Protein AF-A0AAD4M614-F1 (afdb_monomer)

Sequence (320 aa):
MSSAALVASIVALYDYALYPIPALAWMGAPISFLDIAGAFRLALILRQLREVFHRDHLIKVNNRQTLKDRALEPLEQRSRVRDFATNLIMVFGGEAVVAPWLGIQPSFIVSGGYPLLFLSASALIDTIPAVPELSLFTELPLSGVDALTRAVLLCNFIPSMITTHTSPTVSTSPYTLLLTAFIAANAGPLFVNTFSLLRPTPMTFMTPPELLPYGWTATDLWVAPLVTGLYATLTHAQPFWAHLHALLFSFFSPLGLAPLSFPSAKPDAGVVEGVVVPLNANDARAVCVLVLSTLFSLRAVRSFSSVVANFEPSPFLRRY

Organism: NCBI:txid376703

Solvent-accessible surface area (backbone atoms only — not comparable to full-atom values): 17513 Å² total; per-residue (Å²): 131,58,72,66,59,56,41,51,53,44,37,55,51,45,60,59,31,60,42,52,39,66,80,43,35,75,72,75,32,74,48,20,57,46,53,52,53,48,27,43,48,51,30,46,51,55,49,48,52,32,53,51,42,41,52,54,48,51,53,52,50,62,69,36,70,79,52,90,83,68,92,71,82,65,80,48,82,86,53,69,65,53,55,48,49,43,52,49,34,48,69,42,32,6,42,67,53,47,24,62,76,70,74,41,82,44,64,66,78,80,39,59,54,61,58,48,48,40,48,49,29,34,55,55,52,68,68,50,94,74,77,80,76,95,41,64,83,59,45,41,64,47,22,45,56,45,16,50,53,49,36,47,47,38,55,46,52,48,49,48,62,33,52,69,37,88,53,61,78,51,24,56,30,66,64,54,50,35,52,46,28,34,40,40,71,36,35,6,61,43,50,37,41,22,40,31,57,62,46,54,46,72,75,41,86,44,86,26,57,54,80,40,95,74,20,72,70,41,63,74,56,55,46,34,26,50,46,29,49,49,33,29,31,38,43,37,62,28,72,65,27,39,54,49,39,45,50,53,45,65,67,34,38,86,75,69,47,40,76,75,53,72,76,69,89,67,88,58,92,80,70,62,91,86,73,77,74,62,44,56,70,58,61,31,40,29,54,44,25,53,54,38,25,50,55,39,34,52,48,39,51,52,63,48,50,60,52,70,76,36,92,53,91,61,74,70,72,74,68,111

pLDDT: mean 88.93, std 14.98, range [35.31, 98.5]

Mean predicted aligned error: 6.24 Å

Foldseek 3Di:
DDPVVLLVVLLVVLVQQQQFDVVVVVVVQSDGNLLLLVLLVLLLVLVQLLVVQVVVLVVVVVVCVVPPDDDDFDQADDDLVLSLVLQCLLQCVLVVPLQVVLVHDRPCVVDVNSSVSNSVSNVVSVPDPDHDHDDLVVQLVVLLSVLSSLLCCQLPVLLCSQLVRPDPCRNQDLCNSLVSQLSNQPSSQQVCQQQVSSHSGHGDGDHAQLPPVVSVVPCSRRLRSVLSLQSCLQAVSHVVSQVVVLVVLVVCVVVVCNVVLPDPPDPPPPPDPRRRDHDDSSSSSSVSSVVSSVSSSVVSCVVVVVVVVPPPPDCPVVND

Nearest PDB structures (foldseek):
  6iz3-assembly1_B  TM=6.421E-01  e=3.256E-02  Xenopus laevis
  5wuf-assembly1_A  TM=6.880E-01  e=1.458E-01  Colwellia psychrerythraea 34H
  6w6l-assembly1_4  TM=2.275E-01  e=1.800E+00  Homo sapiens
  6i1z-assembly1_B  TM=2.023E-01  e=8.422E+00  Zea mays

Secondary structure (DSSP, 8-state):
--HHHHHHHHHHHHHHHTSBPHHHHTTT---BHHHHHHHHHHHHHHHHHHHHHHHHHHHHHHHHHTSTT--PPPPPPPPHHHHHHHHHHHHHHHHHHHHHHTTPPPHHHH-SHHHHHHHHHHHHHHHSS-PPP--HHHHHHHHHHHHHHHHHIIIIIHHHHHHT-SSHHHHT-HHHHHHHHHHHHHHHHHHHHHTTTTSSS-------GGGSTTGGG-HHHHHHHHHHHHHHHHHT-SHHHHHHHHHHHHHHGGGT-GGGS---S---TT--TT-PPPPPHHHHHHHHHHHHHHHHHHHHHHHHHHHHS-SS--TTGGG-

Radius of gyration: 22.19 Å; Cα contacts (8 Å, |Δi|>4): 335; chains: 1; bounding box: 62×50×63 Å

Structure (mmCIF, N/CA/C/O backbone):
data_AF-A0AAD4M614-F1
#
_entry.id   AF-A0AAD4M614-F1
#
loop_
_atom_site.group_PDB
_atom_site.id
_atom_site.type_symbol
_atom_site.label_atom_id
_atom_site.label_alt_id
_atom_site.label_comp_id
_atom_site.label_asym_id
_atom_site.label_entity_id
_atom_site.label_seq_id
_atom_site.pdbx_PDB_ins_code
_atom_site.Cartn_x
_atom_site.Cartn_y
_atom_site.Cartn_z
_atom_site.occupancy
_atom_site.B_iso_or_equiv
_atom_site.auth_seq_id
_atom_site.auth_comp_id
_atom_site.auth_asym_id
_atom_site.auth_atom_id
_atom_site.pdbx_PDB_model_num
ATOM 1 N N . MET A 1 1 ? 26.567 10.383 2.273 1.00 58.38 1 MET A N 1
ATOM 2 C CA . MET A 1 1 ? 26.349 9.211 1.394 1.00 58.38 1 MET A CA 1
ATOM 3 C C . MET A 1 1 ? 25.931 9.723 0.030 1.00 58.38 1 MET A C 1
ATOM 5 O O . MET A 1 1 ? 25.110 10.631 -0.012 1.00 58.38 1 MET A O 1
ATOM 9 N N . SER A 1 2 ? 26.501 9.202 -1.057 1.00 80.94 2 SER A N 1
ATOM 10 C CA . SER A 1 2 ? 26.001 9.503 -2.404 1.00 80.94 2 SER A CA 1
ATOM 11 C C . SER A 1 2 ? 24.588 8.930 -2.572 1.00 80.94 2 SER A C 1
ATOM 13 O O . SER A 1 2 ? 24.256 7.909 -1.965 1.00 80.94 2 SER A O 1
ATOM 15 N N . SER A 1 3 ? 23.751 9.574 -3.388 1.00 80.94 3 SER A N 1
ATOM 16 C CA . SER A 1 3 ? 22.402 9.088 -3.723 1.00 80.94 3 SER A CA 1
ATOM 17 C C . SER A 1 3 ? 22.425 7.648 -4.252 1.00 80.94 3 SER A C 1
ATOM 19 O O . SER A 1 3 ? 21.584 6.840 -3.871 1.00 80.94 3 SER A O 1
ATOM 21 N N . ALA A 1 4 ? 23.448 7.298 -5.038 1.00 85.25 4 ALA A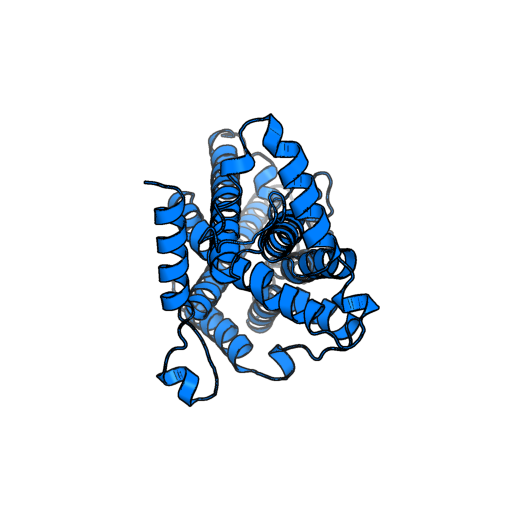 N 1
ATOM 22 C CA . ALA A 1 4 ? 23.667 5.952 -5.562 1.00 85.25 4 ALA A CA 1
ATOM 23 C C . ALA A 1 4 ? 23.861 4.890 -4.464 1.00 85.25 4 ALA A C 1
ATOM 25 O O . ALA A 1 4 ? 23.269 3.818 -4.542 1.00 85.25 4 ALA A O 1
ATOM 26 N N . ALA A 1 5 ? 24.639 5.188 -3.415 1.00 89.00 5 ALA A N 1
ATOM 27 C CA . ALA A 1 5 ? 24.857 4.244 -2.315 1.00 89.00 5 ALA A CA 1
ATOM 28 C C . ALA A 1 5 ? 23.557 3.955 -1.554 1.00 89.00 5 ALA A C 1
ATOM 30 O O . ALA A 1 5 ? 23.300 2.828 -1.148 1.00 89.00 5 ALA A O 1
ATOM 31 N N . LEU A 1 6 ? 22.719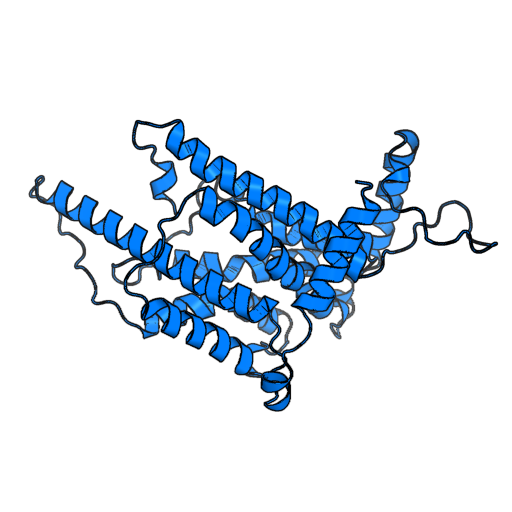 4.976 -1.386 1.00 89.31 6 LEU A N 1
ATOM 32 C CA . LEU A 1 6 ? 21.446 4.847 -0.694 1.00 89.31 6 LEU A CA 1
ATOM 33 C C . LEU A 1 6 ? 20.409 4.069 -1.528 1.00 89.31 6 LEU A C 1
ATOM 35 O O . LEU A 1 6 ? 19.713 3.223 -0.971 1.00 89.31 6 LEU A O 1
ATOM 39 N N . VAL A 1 7 ? 20.358 4.273 -2.850 1.00 90.12 7 VAL A N 1
ATOM 40 C CA . VAL A 1 7 ? 19.539 3.448 -3.761 1.00 90.12 7 VAL A CA 1
ATOM 41 C C . VAL A 1 7 ? 19.993 1.986 -3.724 1.00 90.12 7 VAL A C 1
ATOM 43 O O . VAL A 1 7 ? 19.161 1.104 -3.527 1.00 90.12 7 VAL A O 1
ATOM 46 N N . ALA A 1 8 ? 21.301 1.726 -3.814 1.00 90.88 8 ALA A N 1
ATOM 47 C CA . ALA A 1 8 ? 21.852 0.371 -3.767 1.00 90.88 8 ALA A CA 1
ATOM 48 C C . ALA A 1 8 ? 21.501 -0.364 -2.461 1.00 90.88 8 ALA A C 1
ATOM 50 O O . ALA A 1 8 ? 21.111 -1.531 -2.497 1.00 90.88 8 ALA A O 1
ATOM 51 N N . SER A 1 9 ? 21.562 0.322 -1.314 1.00 94.44 9 SER A N 1
ATOM 52 C CA . SER A 1 9 ? 21.145 -0.254 -0.029 1.00 94.44 9 SER A CA 1
ATOM 53 C C . SER A 1 9 ? 19.665 -0.641 -0.007 1.00 94.44 9 SER A C 1
ATOM 55 O O . SER A 1 9 ? 19.311 -1.670 0.564 1.00 94.44 9 SER A O 1
ATOM 57 N N . ILE A 1 10 ? 18.793 0.159 -0.629 1.00 93.12 10 ILE A N 1
ATOM 58 C CA . ILE A 1 10 ? 17.358 -0.147 -0.706 1.00 93.12 10 ILE A CA 1
ATOM 59 C C . ILE A 1 10 ? 17.104 -1.333 -1.629 1.00 93.12 10 ILE A C 1
ATOM 61 O O . ILE A 1 10 ? 16.301 -2.195 -1.282 1.00 93.12 10 ILE A O 1
ATOM 65 N N . VAL A 1 11 ? 17.794 -1.407 -2.769 1.00 93.81 11 VAL A N 1
ATOM 66 C CA . VAL A 1 11 ? 17.701 -2.560 -3.677 1.00 93.81 11 VAL A CA 1
ATOM 67 C C . VAL A 1 11 ? 18.126 -3.840 -2.956 1.00 93.81 11 VAL A C 1
ATOM 69 O O . VAL A 1 11 ? 17.357 -4.796 -2.927 1.00 93.81 11 VAL A O 1
ATOM 72 N N . ALA A 1 12 ? 19.274 -3.829 -2.271 1.00 95.19 12 ALA A N 1
ATOM 73 C CA . ALA A 1 12 ? 19.750 -4.984 -1.508 1.00 95.19 12 ALA A CA 1
ATOM 74 C C . ALA A 1 12 ? 18.772 -5.401 -0.393 1.00 95.19 12 ALA A C 1
ATOM 76 O O . ALA A 1 12 ? 18.523 -6.590 -0.190 1.00 95.19 12 ALA A O 1
ATOM 77 N N . LEU A 1 13 ? 18.178 -4.427 0.309 1.00 94.81 13 LEU A N 1
ATOM 78 C CA . LEU A 1 13 ? 17.139 -4.691 1.304 1.00 94.81 13 LEU A CA 1
ATOM 79 C C . LEU A 1 13 ? 15.904 -5.344 0.670 1.00 94.81 13 LEU A C 1
ATOM 81 O O . LEU A 1 13 ? 15.334 -6.255 1.262 1.00 94.81 13 LEU A O 1
ATOM 85 N N . TYR A 1 14 ? 15.497 -4.900 -0.519 1.00 92.19 14 TYR A N 1
ATOM 86 C CA . TYR A 1 14 ? 14.370 -5.475 -1.250 1.00 92.19 14 TYR A CA 1
ATOM 87 C C . TYR A 1 14 ? 14.617 -6.902 -1.698 1.00 92.19 14 TYR A C 1
ATOM 89 O O . TYR A 1 14 ? 13.750 -7.746 -1.495 1.00 92.19 14 TYR A O 1
ATOM 97 N N . ASP A 1 15 ? 15.776 -7.161 -2.294 1.00 93.38 15 ASP A N 1
ATOM 98 C CA . ASP A 1 15 ? 16.134 -8.491 -2.778 1.00 93.38 15 ASP A CA 1
ATOM 99 C C . ASP A 1 15 ? 16.147 -9.493 -1.619 1.00 93.38 15 ASP A C 1
ATOM 101 O O . ASP A 1 15 ? 15.663 -10.615 -1.756 1.00 93.38 15 ASP A O 1
ATOM 105 N N . TYR A 1 16 ? 16.605 -9.058 -0.441 1.00 96.00 16 TYR A N 1
ATOM 106 C CA . TYR A 1 16 ? 16.520 -9.853 0.779 1.00 96.00 16 TYR A CA 1
ATOM 107 C C . TYR A 1 16 ? 15.076 -10.006 1.290 1.00 96.00 16 TYR A C 1
ATOM 109 O O . TYR A 1 16 ? 14.636 -11.112 1.596 1.00 96.00 16 TYR A O 1
ATOM 117 N N . ALA A 1 17 ? 14.320 -8.909 1.389 1.00 94.94 17 ALA A N 1
ATOM 118 C CA . ALA A 1 17 ? 12.995 -8.902 2.009 1.00 94.94 17 ALA A CA 1
ATOM 119 C C . ALA A 1 17 ? 11.910 -9.587 1.162 1.00 94.94 17 ALA A C 1
ATOM 121 O O . ALA A 1 17 ? 10.960 -10.130 1.729 1.00 94.94 17 ALA A O 1
ATOM 122 N N . LEU A 1 18 ? 12.046 -9.563 -0.169 1.00 94.62 18 LEU A N 1
ATOM 123 C CA . LEU A 1 18 ? 11.157 -10.234 -1.123 1.00 94.62 18 LEU A CA 1
ATOM 124 C C . LEU A 1 18 ? 11.529 -11.695 -1.369 1.00 94.62 18 LEU A C 1
ATOM 126 O O . LEU A 1 18 ? 10.764 -12.403 -2.026 1.00 94.62 18 LEU A O 1
ATOM 130 N N . TYR A 1 19 ? 12.674 -12.161 -0.865 1.00 95.94 19 TYR A N 1
ATOM 131 C CA . TYR A 1 19 ? 13.049 -13.556 -1.029 1.00 95.94 19 TYR A CA 1
ATOM 132 C C . TYR A 1 19 ? 11.995 -14.456 -0.358 1.00 95.94 19 TYR A C 1
ATOM 134 O O . TYR A 1 19 ? 11.684 -14.262 0.825 1.00 95.94 19 TYR A O 1
ATOM 142 N N . PRO A 1 20 ? 11.402 -15.417 -1.091 1.00 95.00 20 PRO A N 1
ATOM 143 C CA . PRO A 1 20 ? 10.351 -16.260 -0.549 1.00 95.00 20 PRO A CA 1
ATOM 144 C C . PRO A 1 20 ? 10.920 -17.167 0.541 1.00 95.00 20 PRO A C 1
ATOM 146 O O . PRO A 1 20 ? 12.005 -17.734 0.402 1.00 95.00 20 PRO A O 1
ATOM 149 N N . ILE A 1 21 ? 10.172 -17.337 1.629 1.00 95.75 21 ILE A N 1
ATOM 150 C CA . ILE A 1 21 ? 10.599 -18.190 2.737 1.00 95.75 21 ILE A CA 1
ATOM 151 C C . ILE A 1 21 ? 10.521 -19.653 2.272 1.00 95.75 21 ILE A C 1
ATOM 153 O O . ILE A 1 21 ? 9.417 -20.120 1.977 1.00 95.75 21 ILE A O 1
ATOM 157 N N . PRO A 1 22 ? 11.636 -20.415 2.241 1.00 95.12 22 PRO A N 1
ATOM 158 C CA . PRO A 1 22 ? 11.661 -21.744 1.621 1.00 95.12 22 PRO A CA 1
ATOM 159 C C . PRO A 1 22 ? 10.612 -22.719 2.172 1.00 95.12 22 PRO A C 1
ATOM 161 O O . PRO A 1 22 ? 9.984 -23.450 1.410 1.00 95.12 22 PRO A O 1
ATOM 164 N N . ALA A 1 23 ? 10.372 -22.691 3.487 1.00 92.62 23 ALA A N 1
ATOM 165 C CA . ALA A 1 23 ? 9.379 -23.546 4.138 1.00 92.62 23 ALA A CA 1
ATOM 166 C C . ALA A 1 23 ? 7.942 -23.274 3.654 1.00 92.62 23 ALA A C 1
ATOM 168 O O . ALA A 1 23 ? 7.163 -24.208 3.488 1.00 92.62 23 ALA A O 1
ATOM 169 N N . LEU A 1 24 ? 7.596 -22.005 3.403 1.00 91.25 24 LEU A N 1
ATOM 170 C CA . LEU A 1 24 ? 6.274 -21.608 2.904 1.00 91.25 24 LEU A CA 1
ATOM 171 C C . LEU A 1 24 ? 6.159 -21.825 1.392 1.00 91.25 24 LEU A C 1
ATOM 173 O O . LEU A 1 24 ? 5.133 -22.310 0.913 1.00 91.25 24 LEU A O 1
ATOM 177 N N . ALA A 1 25 ? 7.237 -21.549 0.653 1.00 91.50 25 ALA A N 1
ATOM 178 C CA . ALA A 1 25 ? 7.304 -21.770 -0.786 1.00 91.50 25 ALA A CA 1
ATOM 179 C C . ALA A 1 25 ? 7.087 -23.247 -1.149 1.00 91.50 25 ALA A C 1
ATOM 181 O O . ALA A 1 25 ? 6.397 -23.544 -2.123 1.00 91.50 25 ALA A O 1
ATOM 182 N N . TRP A 1 26 ? 7.597 -24.176 -0.330 1.00 90.38 26 TRP A N 1
ATOM 183 C CA . TRP A 1 26 ? 7.361 -25.612 -0.505 1.00 90.38 26 TRP A CA 1
ATOM 184 C C . TRP A 1 26 ? 5.879 -26.004 -0.387 1.00 90.38 26 TRP A C 1
ATOM 186 O O . TRP A 1 26 ? 5.435 -26.944 -1.038 1.00 90.38 26 TRP A O 1
ATOM 196 N N . MET A 1 27 ? 5.089 -25.242 0.375 1.00 89.25 27 MET A N 1
ATOM 197 C CA . MET A 1 27 ? 3.637 -25.421 0.494 1.00 89.25 27 MET A CA 1
ATOM 198 C C . MET A 1 27 ? 2.845 -24.693 -0.608 1.00 89.25 27 MET A C 1
ATOM 200 O O . MET A 1 27 ? 1.623 -24.595 -0.525 1.00 89.25 27 MET A O 1
ATOM 204 N N . GLY A 1 28 ? 3.518 -24.161 -1.634 1.00 87.50 28 GLY A N 1
ATOM 205 C CA . GLY A 1 28 ? 2.883 -23.461 -2.753 1.00 87.50 28 GLY A CA 1
ATOM 206 C C . GLY A 1 28 ? 2.485 -22.011 -2.459 1.00 87.50 28 GLY A C 1
ATOM 207 O O . GLY A 1 28 ? 1.794 -21.397 -3.268 1.00 87.50 28 GLY A O 1
ATOM 208 N N . ALA A 1 29 ? 2.920 -21.446 -1.329 1.00 90.06 29 ALA A N 1
ATOM 209 C CA . ALA A 1 29 ? 2.680 -20.051 -0.974 1.00 90.06 29 ALA A CA 1
ATOM 210 C C . ALA A 1 29 ? 4.017 -19.285 -0.966 1.00 90.06 29 ALA A C 1
ATOM 212 O O . ALA A 1 29 ? 4.757 -19.386 0.015 1.00 90.06 29 ALA A O 1
ATOM 213 N N . PRO A 1 30 ? 4.364 -18.525 -2.027 1.00 93.38 30 PRO A N 1
ATOM 214 C CA . PRO A 1 30 ? 5.630 -17.789 -2.123 1.00 93.38 30 PRO A CA 1
ATOM 215 C C . PRO A 1 30 ? 5.624 -16.523 -1.243 1.00 93.38 30 PRO A C 1
ATOM 217 O O . PRO A 1 30 ? 5.821 -15.411 -1.718 1.00 93.38 30 PRO A O 1
ATOM 220 N N . ILE A 1 31 ? 5.361 -16.698 0.053 1.00 95.62 31 ILE A N 1
ATOM 221 C CA . ILE A 1 31 ? 5.280 -15.631 1.049 1.00 95.62 31 ILE A CA 1
ATOM 222 C C . ILE A 1 31 ? 6.697 -15.170 1.396 1.00 95.62 31 ILE A C 1
ATOM 224 O O . ILE A 1 31 ? 7.554 -15.976 1.775 1.00 95.62 31 ILE A O 1
ATOM 228 N N . SER A 1 32 ? 6.928 -13.866 1.287 1.00 96.88 32 SER A N 1
ATOM 229 C CA . SER A 1 32 ? 8.189 -13.213 1.631 1.00 96.88 32 SER A CA 1
ATOM 230 C C . SER A 1 32 ? 8.188 -12.661 3.063 1.00 96.88 32 SER A C 1
ATOM 232 O O . SER A 1 32 ? 7.144 -12.554 3.715 1.00 96.88 32 SER A O 1
ATOM 234 N N . PHE A 1 33 ? 9.358 -12.263 3.571 1.00 96.56 33 PHE A N 1
ATOM 235 C CA . PHE A 1 33 ? 9.447 -11.580 4.869 1.00 96.56 33 PHE A CA 1
ATOM 236 C C . PHE A 1 33 ? 8.694 -10.247 4.871 1.00 96.56 33 PHE A C 1
ATOM 238 O O . PHE A 1 33 ? 8.095 -9.875 5.883 1.00 96.56 33 PHE A O 1
ATOM 245 N N . LEU A 1 34 ? 8.703 -9.542 3.738 1.00 96.00 34 LEU A N 1
ATOM 246 C CA . LEU A 1 34 ? 7.989 -8.282 3.584 1.00 96.00 34 LEU A CA 1
ATOM 247 C C . LEU A 1 34 ? 6.467 -8.470 3.682 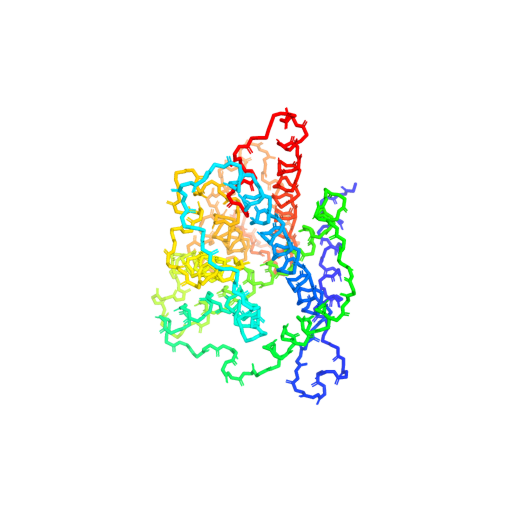1.00 96.00 34 LEU A C 1
ATOM 249 O O . LEU A 1 34 ? 5.800 -7.649 4.310 1.00 96.00 34 LEU A O 1
ATOM 253 N N . ASP A 1 35 ? 5.934 -9.569 3.140 1.00 96.56 35 ASP A N 1
ATOM 254 C CA . ASP A 1 35 ? 4.505 -9.901 3.231 1.00 96.56 35 ASP A CA 1
ATOM 255 C C . ASP A 1 35 ? 4.083 -10.165 4.678 1.00 96.56 35 ASP A C 1
ATOM 257 O O . ASP A 1 35 ? 3.061 -9.655 5.138 1.00 96.56 35 ASP A O 1
ATOM 261 N N . ILE A 1 36 ? 4.900 -10.915 5.426 1.00 96.94 36 ILE A N 1
ATOM 262 C CA . ILE A 1 36 ? 4.667 -11.168 6.853 1.00 96.94 36 ILE A CA 1
ATOM 263 C C . ILE A 1 36 ? 4.689 -9.847 7.628 1.00 96.94 36 ILE A C 1
ATOM 265 O O . ILE A 1 36 ? 3.759 -9.560 8.382 1.00 96.94 36 ILE A O 1
ATOM 269 N N . ALA A 1 37 ? 5.714 -9.016 7.424 1.00 96.69 37 ALA A N 1
ATOM 270 C CA . ALA A 1 37 ? 5.826 -7.722 8.093 1.00 96.69 37 ALA A CA 1
ATOM 271 C C . ALA A 1 37 ? 4.624 -6.810 7.784 1.00 96.69 37 ALA A C 1
ATOM 273 O O . ALA A 1 37 ? 4.068 -6.192 8.695 1.00 96.69 37 ALA A O 1
ATOM 274 N N . GLY A 1 38 ? 4.186 -6.769 6.522 1.00 96.25 38 GLY A N 1
ATOM 275 C CA . GLY A 1 38 ? 2.990 -6.046 6.095 1.00 96.25 38 GLY A CA 1
ATOM 276 C C . GLY A 1 38 ? 1.717 -6.560 6.767 1.00 96.25 38 GLY A C 1
ATOM 277 O O . GLY A 1 38 ? 0.946 -5.764 7.304 1.00 96.25 38 GLY A O 1
ATOM 278 N N . ALA A 1 39 ? 1.525 -7.881 6.812 1.00 97.38 39 ALA A N 1
ATOM 279 C CA . ALA A 1 39 ? 0.357 -8.510 7.424 1.00 97.38 39 ALA A CA 1
ATOM 280 C C . ALA A 1 39 ? 0.258 -8.238 8.931 1.00 97.38 39 ALA A C 1
ATOM 282 O O . ALA A 1 39 ? -0.794 -7.814 9.416 1.00 97.38 39 ALA A O 1
ATOM 283 N N . PHE A 1 40 ? 1.355 -8.422 9.671 1.00 97.56 40 PHE A N 1
ATOM 284 C CA . PHE A 1 40 ? 1.389 -8.145 11.109 1.00 97.56 40 PHE A CA 1
ATOM 285 C C . PHE A 1 40 ? 1.193 -6.668 11.415 1.00 97.56 40 PHE A C 1
ATOM 287 O O . PHE A 1 40 ? 0.454 -6.325 12.339 1.00 97.56 40 PHE A O 1
ATOM 294 N N . ARG A 1 41 ? 1.813 -5.786 10.630 1.00 96.25 41 ARG A N 1
ATOM 295 C CA . ARG A 1 41 ? 1.623 -4.354 10.812 1.00 96.25 41 ARG A CA 1
ATOM 296 C C . ARG A 1 41 ? 0.175 -3.947 10.580 1.00 96.25 41 ARG A C 1
ATOM 298 O O . ARG A 1 41 ? -0.371 -3.208 11.393 1.00 96.25 41 ARG A O 1
ATOM 305 N N . LEU A 1 42 ? -0.434 -4.392 9.483 1.00 96.38 42 LEU A N 1
ATOM 306 C CA . LEU A 1 42 ? -1.813 -4.031 9.180 1.00 96.38 42 LEU A CA 1
ATOM 307 C C . LEU A 1 42 ? -2.754 -4.505 10.290 1.00 96.38 42 LEU A C 1
ATOM 309 O O . LEU A 1 42 ? -3.560 -3.723 10.787 1.00 96.38 42 LEU A O 1
ATOM 313 N N . ALA A 1 43 ? -2.597 -5.753 10.736 1.00 97.25 43 ALA A N 1
ATOM 314 C CA . ALA A 1 43 ? -3.349 -6.302 11.859 1.00 97.25 43 ALA A CA 1
ATOM 315 C C . ALA A 1 43 ? -3.180 -5.470 13.144 1.00 97.25 43 ALA A C 1
ATOM 317 O O . ALA A 1 43 ? -4.163 -5.179 13.831 1.00 97.25 43 ALA A O 1
ATOM 318 N N . LEU A 1 44 ? -1.948 -5.049 13.449 1.00 96.56 44 LEU A N 1
ATOM 319 C CA . LEU A 1 44 ? -1.634 -4.210 14.605 1.00 96.56 44 LEU A CA 1
ATOM 320 C C . LEU A 1 44 ? -2.298 -2.829 14.510 1.00 96.56 44 LEU A C 1
ATOM 322 O O . LEU A 1 44 ? -2.968 -2.427 15.458 1.00 96.56 44 LEU A O 1
ATOM 326 N N . ILE A 1 45 ? -2.209 -2.152 13.361 1.00 95.56 45 ILE A N 1
ATOM 327 C CA . ILE A 1 45 ? -2.839 -0.839 13.148 1.00 95.56 45 ILE A CA 1
ATOM 328 C C . ILE A 1 45 ? -4.365 -0.940 13.238 1.00 95.56 45 ILE A C 1
ATOM 330 O O . ILE A 1 45 ? -4.997 -0.142 13.927 1.00 95.56 45 ILE A O 1
ATOM 334 N N . LEU A 1 46 ? -4.981 -1.943 12.603 1.00 95.81 46 LEU A N 1
ATOM 335 C CA . LEU A 1 46 ? -6.432 -2.143 12.688 1.00 95.81 46 LEU A CA 1
ATOM 336 C C . LEU A 1 46 ? -6.874 -2.423 14.130 1.00 95.81 46 LEU A C 1
ATOM 338 O O . LEU A 1 46 ? -7.941 -1.979 14.555 1.00 95.81 46 LEU A O 1
ATOM 342 N N . ARG A 1 47 ? -6.063 -3.133 14.923 1.00 96.06 47 ARG A N 1
ATOM 343 C CA . ARG A 1 47 ? -6.319 -3.298 16.356 1.00 96.06 47 ARG A CA 1
ATOM 344 C C . ARG A 1 47 ? -6.218 -1.979 17.120 1.00 96.06 47 ARG A C 1
ATOM 346 O O . ARG A 1 47 ? -7.150 -1.668 17.856 1.00 96.06 47 ARG A O 1
ATOM 353 N N . GLN A 1 48 ? -5.159 -1.204 16.915 1.00 95.50 48 GLN A N 1
ATOM 354 C CA . GLN A 1 48 ? -4.987 0.096 17.567 1.00 95.50 48 GLN A CA 1
ATOM 355 C C . GLN A 1 48 ? -6.145 1.053 17.243 1.00 95.50 48 GLN A C 1
ATOM 357 O O . GLN A 1 48 ? -6.720 1.645 18.153 1.00 95.50 48 GLN A O 1
ATOM 362 N N . LEU A 1 49 ? -6.552 1.152 15.973 1.00 93.81 49 LEU A N 1
ATOM 363 C CA . LEU A 1 49 ? -7.683 1.989 15.555 1.00 93.81 49 LEU A CA 1
ATOM 364 C C . LEU A 1 49 ? -8.998 1.555 16.216 1.00 93.81 49 LEU A C 1
ATOM 366 O O . LEU A 1 49 ? -9.751 2.395 16.704 1.00 93.81 49 LEU A O 1
ATOM 370 N N . ARG A 1 50 ? -9.264 0.243 16.300 1.00 94.56 50 ARG A N 1
ATOM 371 C CA . ARG A 1 50 ? -10.445 -0.281 17.012 1.00 94.56 50 ARG A CA 1
ATOM 372 C C . ARG A 1 50 ? -10.441 0.117 18.489 1.00 94.56 50 ARG A C 1
ATOM 374 O O . ARG A 1 50 ? -11.480 0.521 19.007 1.00 94.56 50 ARG A O 1
ATOM 381 N N . GLU A 1 51 ? -9.299 0.015 19.166 1.00 94.38 51 GLU A N 1
ATOM 382 C CA . GLU A 1 51 ? -9.170 0.400 20.578 1.00 94.38 51 GLU A CA 1
ATOM 383 C C . GLU A 1 51 ? -9.372 1.911 20.778 1.00 94.38 51 GLU A C 1
ATOM 385 O O . GLU A 1 51 ? -10.092 2.316 21.696 1.00 94.38 51 GLU A O 1
ATOM 390 N N . VAL A 1 52 ? -8.842 2.743 19.874 1.00 93.31 52 VAL A N 1
ATOM 391 C CA . VAL A 1 52 ? -9.068 4.198 19.871 1.00 93.31 52 VAL A CA 1
ATOM 392 C C . VAL A 1 52 ? -10.553 4.525 19.702 1.00 93.31 52 VAL A C 1
ATOM 394 O O . VAL A 1 52 ? -11.119 5.232 20.537 1.00 93.31 52 VAL A O 1
ATOM 397 N N . PHE A 1 53 ? -11.223 3.960 18.692 1.00 93.19 53 PHE A N 1
ATOM 398 C CA . PHE A 1 53 ? -12.655 4.189 18.481 1.00 93.19 53 PHE A CA 1
ATOM 399 C C . PHE A 1 53 ? -13.518 3.702 19.641 1.00 93.19 53 PHE A C 1
ATOM 401 O O . PHE A 1 53 ? -14.525 4.334 19.976 1.00 93.19 53 PHE A O 1
ATOM 408 N N . HIS A 1 54 ? -13.139 2.584 20.258 1.00 93.06 54 HIS A N 1
ATOM 409 C CA . HIS A 1 54 ? -13.826 2.060 21.427 1.00 93.06 54 HIS A CA 1
ATOM 410 C C . HIS A 1 54 ? -13.708 3.019 22.618 1.00 93.06 54 HIS A C 1
ATOM 412 O O . HIS A 1 54 ? -14.723 3.397 23.206 1.00 93.06 54 HIS A O 1
ATOM 418 N N . ARG A 1 55 ? -12.492 3.489 22.924 1.00 92.75 55 ARG A N 1
ATOM 419 C CA . ARG A 1 55 ? -12.243 4.471 23.988 1.00 92.75 55 ARG A CA 1
ATOM 420 C C . ARG A 1 55 ? -13.010 5.772 23.750 1.00 92.75 55 ARG A C 1
ATOM 422 O O . ARG A 1 55 ? -13.673 6.272 24.656 1.00 92.75 55 ARG A O 1
ATOM 429 N N . ASP A 1 56 ? -12.983 6.285 22.525 1.00 91.00 56 ASP A N 1
ATOM 430 C CA . ASP A 1 56 ? -13.700 7.501 22.138 1.00 91.00 56 ASP A CA 1
ATOM 431 C C . ASP A 1 56 ? -15.215 7.368 22.296 1.00 91.00 56 ASP A C 1
ATOM 433 O O . ASP A 1 56 ? -15.896 8.321 22.689 1.00 91.00 56 ASP A O 1
ATOM 437 N N . HIS A 1 57 ? -15.762 6.192 21.986 1.00 90.31 57 HIS A N 1
ATOM 438 C CA . HIS A 1 57 ? -17.170 5.900 22.212 1.00 90.31 57 HIS A CA 1
ATOM 439 C C . HIS A 1 57 ? -17.500 5.909 23.712 1.00 90.31 57 HIS A C 1
ATOM 441 O O . HIS A 1 57 ? -18.436 6.599 24.111 1.00 90.31 57 HIS A O 1
ATOM 447 N N . LEU A 1 58 ? -16.699 5.244 24.553 1.00 91.88 58 LEU A N 1
ATOM 448 C CA . LEU A 1 58 ? -16.898 5.228 26.009 1.00 91.88 58 LEU A CA 1
ATOM 449 C C . LEU A 1 58 ? -16.831 6.631 26.632 1.00 91.88 58 LEU A C 1
ATOM 451 O O . LEU A 1 58 ? -17.676 6.977 27.456 1.00 91.88 58 LEU A O 1
ATOM 455 N N . ILE A 1 59 ? -15.890 7.475 26.194 1.00 90.56 59 ILE A N 1
ATOM 456 C CA . ILE A 1 59 ? -15.799 8.875 26.643 1.00 90.56 59 ILE A CA 1
ATOM 457 C C . ILE A 1 59 ? -17.070 9.648 26.261 1.00 90.56 59 ILE A C 1
ATOM 459 O O . ILE A 1 59 ? -17.619 10.389 27.078 1.00 90.56 59 ILE A O 1
ATOM 463 N N . LYS A 1 60 ? -17.583 9.463 25.036 1.00 87.50 60 LYS A N 1
ATOM 464 C CA . LYS A 1 60 ? -18.828 10.108 24.580 1.00 87.50 60 LYS A CA 1
ATOM 465 C C . LYS A 1 60 ? -20.052 9.628 25.359 1.00 87.50 60 LYS A C 1
ATOM 467 O O . LYS A 1 60 ? -20.934 10.442 25.620 1.00 87.50 60 LYS A O 1
ATOM 472 N N . VAL A 1 61 ? -20.109 8.345 25.716 1.00 86.88 61 VAL A N 1
ATOM 473 C CA . VAL A 1 61 ? -21.173 7.764 26.550 1.00 86.88 61 VAL A CA 1
ATOM 474 C C . VAL A 1 61 ? -21.151 8.394 27.940 1.00 86.88 61 VAL A C 1
ATOM 476 O O . VAL A 1 61 ? -22.162 8.948 28.372 1.00 86.88 61 VAL A O 1
ATOM 479 N N . ASN A 1 62 ? -19.989 8.394 28.597 1.00 86.19 62 ASN A N 1
ATOM 480 C CA . ASN A 1 62 ? -19.826 8.930 29.948 1.00 86.19 62 ASN A CA 1
ATOM 481 C C . ASN A 1 62 ? -20.158 10.434 30.010 1.00 86.19 62 ASN A C 1
ATOM 483 O O . ASN A 1 62 ? -20.905 10.886 30.873 1.00 86.19 62 ASN A O 1
ATOM 487 N N . ASN A 1 63 ? -19.699 11.206 29.019 1.00 84.31 63 ASN A N 1
ATOM 488 C CA . ASN A 1 63 ? -19.970 12.643 28.929 1.00 84.31 63 ASN A CA 1
ATOM 489 C C . ASN A 1 63 ? -21.422 12.989 28.561 1.00 84.31 63 ASN A C 1
ATOM 491 O O . ASN A 1 63 ? -21.810 14.145 28.696 1.00 84.31 63 ASN A O 1
ATOM 495 N N . ARG A 1 64 ? -22.213 12.044 28.036 1.00 75.00 64 ARG A N 1
ATOM 496 C CA . ARG A 1 64 ? -23.630 12.264 27.696 1.00 75.00 64 ARG A CA 1
ATOM 497 C C . ARG A 1 64 ? -24.589 11.742 28.751 1.00 75.00 64 ARG A C 1
ATOM 499 O O . ARG A 1 64 ? -25.704 12.237 28.804 1.00 75.00 64 ARG A O 1
ATOM 506 N N . GLN A 1 65 ? -24.178 10.822 29.621 1.00 66.12 65 GLN A N 1
ATOM 507 C CA . GLN A 1 65 ? -24.988 10.437 30.782 1.00 66.12 65 GLN A CA 1
ATOM 508 C C . GLN A 1 65 ? -25.282 11.624 31.718 1.00 66.12 65 GLN A C 1
ATOM 510 O O . GLN A 1 65 ? -26.285 11.611 32.426 1.00 66.12 65 GLN A O 1
ATOM 515 N N . THR A 1 66 ? -24.474 12.687 31.673 1.00 62.22 66 THR A N 1
ATOM 516 C CA . THR A 1 66 ? -24.740 13.960 32.365 1.00 62.22 66 THR A CA 1
ATOM 517 C C . THR A 1 66 ? -25.823 14.818 31.690 1.00 62.22 66 THR A C 1
ATOM 519 O O . THR A 1 66 ? -26.390 15.695 32.336 1.00 62.22 66 THR A O 1
ATOM 522 N N . LEU A 1 67 ? -26.162 14.556 30.421 1.00 64.56 67 LEU A N 1
ATOM 523 C CA . LEU A 1 67 ? -27.173 15.261 29.625 1.00 64.56 67 LEU A CA 1
ATOM 524 C C . LEU A 1 67 ? -28.302 14.280 29.262 1.00 64.56 67 LEU A C 1
ATOM 526 O O . LEU A 1 67 ? -28.243 13.596 28.244 1.00 64.56 67 LEU A O 1
ATOM 530 N N . LYS A 1 68 ? -29.333 14.220 30.111 1.00 62.69 68 LYS A N 1
ATOM 531 C CA . LYS A 1 68 ? -30.413 13.208 30.170 1.00 62.69 68 LYS A CA 1
ATOM 532 C C . LYS A 1 68 ? -31.198 12.844 28.884 1.00 62.69 68 LYS A C 1
ATOM 534 O O . LYS A 1 68 ? -31.999 11.923 28.963 1.00 62.69 68 LYS A O 1
ATOM 539 N N . ASP A 1 69 ? -30.976 13.457 27.717 1.00 52.34 69 ASP A N 1
ATOM 540 C CA . ASP A 1 69 ? -32.001 13.499 26.652 1.00 52.34 69 ASP A CA 1
ATOM 541 C C . ASP A 1 69 ? -31.615 12.974 25.250 1.00 52.34 69 ASP A C 1
ATOM 543 O O . ASP A 1 69 ? -32.253 13.341 24.262 1.00 52.34 69 ASP A O 1
ATOM 547 N N . ARG A 1 70 ? -30.627 12.079 25.079 1.00 61.59 70 ARG A N 1
ATOM 548 C CA . ARG A 1 70 ? -30.471 11.370 23.782 1.00 61.59 70 ARG A CA 1
ATOM 549 C C . ARG A 1 70 ? -30.222 9.876 23.930 1.00 61.59 70 ARG A C 1
ATOM 551 O O . ARG A 1 70 ? -29.258 9.471 24.571 1.00 61.59 70 ARG A O 1
ATOM 558 N N . ALA A 1 71 ? -31.058 9.086 23.250 1.00 64.81 71 ALA A N 1
ATOM 559 C CA . ALA A 1 71 ? -30.870 7.656 23.036 1.00 64.81 71 ALA A CA 1
ATOM 560 C C . ALA A 1 71 ? -29.477 7.411 22.442 1.00 64.81 71 ALA A C 1
ATOM 562 O O . ALA A 1 71 ? -29.191 7.802 21.308 1.00 64.81 71 ALA A O 1
ATOM 563 N N . LEU A 1 72 ? -28.582 6.840 23.246 1.00 69.00 72 LEU A N 1
ATOM 564 C CA . LEU A 1 72 ? -27.276 6.416 22.774 1.00 69.00 72 LEU A CA 1
ATOM 565 C C . LEU A 1 72 ? -27.416 5.132 21.962 1.00 69.00 72 LEU A C 1
ATOM 567 O O . LEU A 1 72 ? -28.199 4.252 22.316 1.00 69.00 72 LEU A O 1
ATOM 571 N N . GLU A 1 73 ? -26.630 5.027 20.893 1.00 76.31 73 GLU A N 1
ATOM 572 C CA . GLU A 1 73 ? -26.504 3.774 20.156 1.00 76.31 73 GLU A CA 1
ATOM 573 C C . GLU A 1 73 ? -25.945 2.691 21.091 1.00 76.31 73 GLU A C 1
ATOM 575 O O . GLU A 1 73 ? -24.965 2.952 21.799 1.00 76.31 73 GLU A O 1
ATOM 580 N N . PRO A 1 74 ? -26.561 1.497 21.130 1.00 78.19 74 PRO A N 1
ATOM 581 C CA . PRO A 1 74 ? -26.092 0.414 21.977 1.00 78.19 74 PRO A CA 1
ATOM 582 C C . PRO A 1 74 ? -24.710 -0.057 21.518 1.00 78.19 74 PRO A C 1
ATOM 584 O O . PRO A 1 74 ? -24.437 -0.153 20.319 1.00 78.19 74 PRO A O 1
ATOM 587 N N . LEU A 1 75 ? -23.847 -0.373 22.486 1.00 84.38 75 LEU A N 1
ATOM 588 C CA . LEU A 1 75 ? -22.554 -0.992 22.221 1.00 84.38 75 LEU A CA 1
ATOM 589 C C . LEU A 1 75 ? -22.790 -2.378 21.608 1.00 84.38 75 LEU A C 1
ATOM 591 O O . LEU A 1 75 ? -23.411 -3.237 22.237 1.00 84.38 75 LEU A O 1
ATOM 595 N N . GLU A 1 76 ? -22.307 -2.598 20.388 1.00 87.56 76 GLU A N 1
ATOM 596 C CA . GLU A 1 76 ? -22.443 -3.892 19.726 1.00 87.56 76 GLU A CA 1
ATOM 597 C C . GLU A 1 76 ? -21.396 -4.873 20.270 1.00 87.56 76 GLU A C 1
ATOM 599 O O . GLU A 1 76 ? -20.224 -4.525 20.453 1.00 87.56 76 GLU A O 1
ATOM 604 N N . GLN A 1 77 ? -21.799 -6.125 20.515 1.00 88.94 77 GLN A N 1
ATOM 605 C CA . GLN A 1 77 ? -20.841 -7.173 20.846 1.00 88.94 77 GLN A CA 1
ATOM 606 C C . GLN A 1 77 ? -19.937 -7.429 19.638 1.00 88.94 77 GLN A C 1
ATOM 608 O O . GLN A 1 77 ? -20.392 -7.733 18.536 1.00 88.94 77 GLN A O 1
ATOM 613 N N . ARG A 1 78 ? -18.629 -7.314 19.854 1.00 82.19 78 ARG A N 1
ATOM 614 C CA . ARG A 1 78 ? -17.647 -7.379 18.776 1.00 82.19 78 ARG A CA 1
ATOM 615 C C . ARG A 1 78 ? -17.630 -8.755 18.102 1.00 82.19 78 ARG A C 1
ATOM 617 O O . ARG A 1 78 ? -17.362 -9.772 18.740 1.00 82.19 78 ARG A O 1
ATOM 624 N N . SER A 1 79 ? -17.865 -8.764 16.792 1.00 92.50 79 SER A N 1
ATOM 625 C CA . SER A 1 79 ? -17.818 -9.966 15.958 1.00 92.50 79 SER A CA 1
ATOM 626 C C . SER A 1 79 ? -16.429 -10.172 15.351 1.00 92.50 79 SER A C 1
ATOM 628 O O . SER A 1 79 ? -15.924 -9.309 14.633 1.00 92.50 79 SER A O 1
ATOM 630 N N . ARG A 1 80 ? -15.838 -11.358 15.552 1.00 93.88 80 ARG A N 1
ATOM 631 C CA . ARG A 1 80 ? -14.573 -11.749 14.893 1.00 93.88 80 ARG A CA 1
ATOM 632 C C . ARG A 1 80 ? -14.691 -11.777 13.368 1.00 93.88 80 ARG A C 1
ATOM 634 O O . ARG A 1 80 ? -13.724 -11.509 12.667 1.00 93.88 80 ARG A O 1
ATOM 641 N N . VAL A 1 81 ? -15.881 -12.076 12.847 1.00 95.62 81 VAL A N 1
ATOM 642 C CA . VAL A 1 81 ? -16.127 -12.089 11.399 1.00 95.62 81 VAL A CA 1
ATOM 643 C C . VAL A 1 81 ? -16.013 -10.678 10.828 1.00 95.62 81 VAL A C 1
ATOM 645 O O . VAL A 1 81 ? -15.417 -10.499 9.772 1.00 95.62 81 VAL A O 1
ATOM 648 N N . ARG A 1 82 ? -16.515 -9.667 11.549 1.00 95.31 82 ARG A N 1
ATOM 649 C CA . ARG A 1 82 ? -16.371 -8.254 11.169 1.00 95.31 82 ARG A CA 1
ATOM 650 C C . ARG A 1 82 ? -14.905 -7.835 11.153 1.00 95.31 82 ARG A C 1
ATOM 652 O O . ARG A 1 82 ? -14.478 -7.163 10.221 1.00 95.31 82 ARG A O 1
ATOM 659 N N . ASP A 1 83 ? -14.133 -8.276 12.139 1.00 95.81 83 ASP A 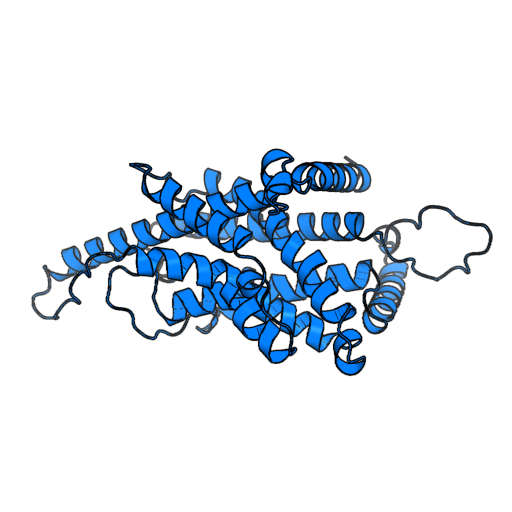N 1
ATOM 660 C CA . ASP A 1 83 ? -12.697 -8.005 12.225 1.00 95.81 83 ASP A CA 1
ATOM 661 C C . ASP A 1 83 ? -11.925 -8.602 11.033 1.00 95.81 83 ASP A C 1
ATOM 663 O O . ASP A 1 83 ? -11.162 -7.905 10.361 1.00 95.81 83 ASP A O 1
ATOM 667 N N . PHE A 1 84 ? -12.192 -9.866 10.704 1.00 96.81 84 PHE A N 1
ATOM 668 C CA . PHE A 1 84 ? -11.608 -10.534 9.541 1.00 96.81 84 PHE A CA 1
ATOM 669 C C . PHE A 1 84 ? -12.045 -9.915 8.212 1.00 96.81 84 PHE A C 1
ATOM 671 O O . PHE A 1 84 ? -11.206 -9.689 7.342 1.00 96.81 84 PHE A O 1
ATOM 678 N N . ALA A 1 85 ? -13.329 -9.581 8.066 1.00 97.38 85 ALA A N 1
ATOM 679 C CA . ALA A 1 85 ? -13.838 -8.897 6.883 1.00 97.38 85 ALA A CA 1
ATOM 680 C C . ALA A 1 85 ? -13.183 -7.521 6.711 1.00 97.38 85 ALA A C 1
ATOM 682 O O . ALA A 1 85 ? -12.764 -7.184 5.610 1.00 97.38 85 ALA A O 1
ATOM 683 N N . THR A 1 86 ? -13.021 -6.760 7.797 1.00 97.50 86 THR A N 1
ATOM 684 C CA . THR A 1 86 ? -12.338 -5.457 7.779 1.00 97.50 86 THR A CA 1
ATOM 685 C C . THR A 1 86 ? -10.913 -5.597 7.260 1.00 97.50 86 THR A C 1
ATOM 687 O O . THR A 1 86 ? -10.518 -4.856 6.366 1.00 97.50 86 THR A O 1
ATOM 690 N N . ASN A 1 87 ? -10.161 -6.576 7.768 1.00 97.69 87 ASN A N 1
ATOM 691 C CA . ASN A 1 87 ? -8.791 -6.820 7.328 1.00 97.69 87 ASN A CA 1
ATOM 692 C C . ASN A 1 87 ? -8.723 -7.212 5.840 1.00 97.69 87 ASN A C 1
ATOM 694 O O . ASN A 1 87 ? -7.965 -6.621 5.076 1.00 97.69 87 ASN A O 1
ATOM 698 N N . LEU A 1 88 ? -9.570 -8.146 5.393 1.00 97.94 88 LEU A N 1
ATOM 699 C CA . LEU A 1 88 ? -9.600 -8.564 3.988 1.00 97.94 88 LEU A CA 1
ATOM 700 C C . LEU A 1 88 ? -10.033 -7.436 3.045 1.00 97.94 88 LEU A C 1
ATOM 702 O O . LEU A 1 88 ? -9.437 -7.279 1.985 1.00 97.94 88 LEU A O 1
ATOM 706 N N . ILE A 1 89 ? -11.025 -6.625 3.424 1.00 97.94 89 ILE A N 1
ATOM 707 C CA . ILE A 1 89 ? -11.449 -5.455 2.641 1.00 97.94 89 ILE A CA 1
ATOM 708 C C . ILE A 1 89 ? -10.319 -4.427 2.577 1.00 97.94 89 ILE A C 1
ATOM 710 O O . ILE A 1 89 ? -10.076 -3.860 1.517 1.00 97.94 89 ILE A O 1
ATOM 714 N N . MET A 1 90 ? -9.594 -4.212 3.676 1.00 96.94 90 MET A N 1
ATOM 715 C CA . MET A 1 90 ? -8.478 -3.270 3.720 1.00 96.94 90 MET A CA 1
ATOM 716 C C . MET A 1 90 ? -7.360 -3.646 2.735 1.00 96.94 90 MET A C 1
ATOM 718 O O . MET A 1 90 ? -6.813 -2.762 2.081 1.00 96.94 90 MET A O 1
ATOM 722 N N . VAL A 1 91 ? -7.055 -4.942 2.597 1.00 96.44 91 VAL A N 1
ATOM 723 C CA . VAL A 1 91 ? -6.007 -5.453 1.692 1.00 96.44 91 VAL A CA 1
ATOM 724 C C . VAL A 1 91 ? -6.502 -5.590 0.253 1.00 96.44 91 VAL A C 1
ATOM 726 O O . VAL A 1 91 ? -5.869 -5.096 -0.675 1.00 96.44 91 VAL A O 1
ATOM 729 N N . PHE A 1 92 ? -7.633 -6.269 0.059 1.00 97.75 92 PHE A N 1
ATOM 730 C CA . PHE A 1 92 ? -8.097 -6.718 -1.256 1.00 97.75 92 PHE A CA 1
ATOM 731 C C . PHE A 1 92 ? -9.225 -5.867 -1.836 1.00 97.75 92 PHE A C 1
ATOM 733 O O . PHE A 1 92 ? -9.629 -6.095 -2.972 1.00 97.75 92 PHE A O 1
ATOM 740 N N . GLY A 1 93 ? -9.742 -4.875 -1.105 1.00 97.81 93 GLY A N 1
ATOM 741 C CA . GLY A 1 93 ? -10.874 -4.059 -1.554 1.00 97.81 93 GLY A CA 1
ATOM 742 C C . GLY A 1 93 ? -10.613 -3.341 -2.878 1.00 97.81 93 GLY A C 1
ATOM 743 O O . GLY A 1 93 ? -11.516 -3.214 -3.697 1.00 97.81 93 GLY A O 1
ATOM 744 N N . GLY A 1 94 ? -9.368 -2.925 -3.121 1.00 97.62 94 GLY A N 1
ATOM 745 C CA . GLY A 1 94 ? -8.954 -2.327 -4.389 1.00 97.62 94 GLY A CA 1
ATOM 746 C C . GLY A 1 94 ? -8.968 -3.309 -5.554 1.00 97.62 94 GLY A C 1
ATOM 747 O O . GLY A 1 94 ? -9.574 -3.045 -6.591 1.00 97.62 94 GLY A O 1
ATOM 748 N N . GLU A 1 95 ? -8.340 -4.466 -5.366 1.00 97.62 95 GLU A N 1
ATOM 749 C CA . GLU A 1 95 ? -8.303 -5.526 -6.372 1.00 97.62 95 GLU A CA 1
ATOM 750 C C . GLU A 1 95 ? -9.701 -6.085 -6.670 1.00 97.62 95 GLU A C 1
ATOM 752 O O . GLU A 1 95 ? -10.033 -6.317 -7.829 1.00 97.62 95 GLU A O 1
ATOM 757 N N . ALA A 1 96 ? -10.549 -6.227 -5.647 1.00 97.69 96 ALA A N 1
ATOM 758 C CA . ALA A 1 96 ? -11.926 -6.695 -5.783 1.00 97.69 96 ALA A CA 1
ATOM 759 C C . ALA A 1 96 ? -12.787 -5.793 -6.687 1.00 97.69 96 ALA A C 1
ATOM 761 O O . ALA A 1 96 ? -13.775 -6.264 -7.245 1.00 97.69 96 ALA A O 1
ATOM 762 N N . VAL A 1 97 ? -12.418 -4.517 -6.846 1.00 98.19 97 VAL A N 1
ATOM 763 C CA . VAL A 1 97 ? -13.077 -3.578 -7.766 1.00 98.19 97 VAL A CA 1
ATOM 764 C C . VAL A 1 97 ? -12.389 -3.572 -9.127 1.00 98.19 97 VAL A C 1
ATOM 766 O O . VAL A 1 97 ? -13.043 -3.733 -10.155 1.00 98.19 97 VAL A O 1
ATOM 769 N N . VAL A 1 98 ? -11.067 -3.394 -9.141 1.00 98.19 98 VAL A N 1
ATOM 770 C CA . VAL A 1 98 ? -10.296 -3.209 -10.377 1.00 98.19 98 VAL A CA 1
ATOM 771 C C . VAL A 1 98 ? -10.268 -4.475 -11.225 1.00 98.19 98 VAL A C 1
ATOM 773 O O . VAL A 1 98 ? -10.467 -4.391 -12.435 1.00 98.19 98 VAL A O 1
ATOM 776 N N . ALA A 1 99 ? -10.008 -5.642 -10.632 1.00 97.56 99 ALA A N 1
ATOM 777 C CA . ALA A 1 99 ? -9.790 -6.858 -11.409 1.00 97.56 99 ALA A CA 1
ATOM 778 C C . ALA A 1 99 ? -11.033 -7.230 -12.247 1.00 97.56 99 ALA A C 1
ATOM 780 O O . ALA A 1 99 ? -10.877 -7.388 -13.459 1.00 97.56 99 ALA A O 1
ATOM 781 N N . PRO A 1 100 ? -12.274 -7.223 -11.706 1.00 97.38 100 PRO A N 1
ATOM 782 C CA . PRO A 1 100 ? -13.473 -7.419 -12.523 1.00 97.38 100 PRO A CA 1
ATOM 783 C C . PRO A 1 100 ? -13.662 -6.365 -13.619 1.00 97.38 100 PRO A C 1
ATOM 785 O O . PRO A 1 100 ? -14.095 -6.709 -14.716 1.00 97.38 100 PRO A O 1
ATOM 788 N N . TRP A 1 101 ? -13.322 -5.096 -13.362 1.00 97.44 101 TRP A N 1
ATOM 789 C CA . TRP A 1 101 ? -13.407 -4.037 -14.380 1.00 97.44 101 TRP A CA 1
ATOM 790 C C . TRP A 1 101 ? -12.429 -4.250 -15.538 1.00 97.44 101 TRP A C 1
ATOM 792 O O . TRP A 1 101 ? -12.732 -3.876 -16.668 1.00 97.44 101 TRP A O 1
ATOM 802 N N . LEU A 1 102 ? -11.283 -4.876 -15.268 1.00 97.38 102 LEU A N 1
ATOM 803 C CA . LEU A 1 102 ? -10.304 -5.279 -16.277 1.00 97.38 102 LEU A CA 1
ATOM 804 C C . LEU A 1 102 ? -10.591 -6.667 -16.873 1.00 97.38 102 LEU A C 1
ATOM 806 O O . LEU A 1 102 ? -9.849 -7.126 -17.733 1.00 97.38 102 LEU A O 1
ATOM 810 N N . GLY A 1 103 ? -11.638 -7.367 -16.423 1.00 97.31 103 GLY A N 1
ATOM 811 C CA . GLY A 1 103 ? -11.906 -8.745 -16.842 1.00 97.31 103 GLY A CA 1
ATOM 812 C C . GLY A 1 103 ? -10.850 -9.753 -16.366 1.00 97.31 103 GLY A C 1
ATOM 813 O O . GLY A 1 103 ? -10.686 -10.805 -16.982 1.00 97.31 103 GLY A O 1
ATOM 814 N N . ILE A 1 104 ? -10.130 -9.442 -15.285 1.00 96.62 104 ILE A N 1
ATOM 815 C CA . ILE A 1 104 ? -9.123 -10.301 -14.655 1.00 96.62 104 ILE A CA 1
ATOM 816 C C . ILE A 1 104 ? -9.717 -10.910 -13.379 1.00 96.62 104 ILE A C 1
ATOM 818 O O . ILE A 1 104 ? -10.474 -10.268 -12.648 1.00 96.62 104 ILE A O 1
ATOM 822 N N . GLN A 1 105 ? -9.371 -12.161 -13.085 1.00 97.12 105 GLN A N 1
ATOM 823 C CA . GLN A 1 105 ? -9.764 -12.799 -11.832 1.00 97.12 105 GLN A CA 1
ATOM 824 C C . GLN A 1 105 ? -8.934 -12.245 -10.657 1.00 97.12 105 GLN A C 1
ATOM 826 O O . GLN A 1 105 ? -7.705 -12.258 -10.744 1.00 97.12 105 GLN A O 1
ATOM 831 N N . PRO A 1 106 ? -9.559 -11.809 -9.545 1.00 96.62 106 PRO A N 1
ATOM 832 C CA . PRO A 1 106 ? -8.823 -11.389 -8.358 1.00 96.62 106 PRO A CA 1
ATOM 833 C C . PRO A 1 106 ? -7.919 -12.500 -7.805 1.00 96.62 106 PRO A C 1
ATOM 835 O O . PRO A 1 106 ? -8.338 -13.652 -7.655 1.00 96.62 106 PRO A O 1
ATOM 838 N N . SER A 1 107 ? -6.691 -12.138 -7.445 1.00 94.62 107 SER A N 1
ATOM 839 C CA . SER A 1 107 ? -5.634 -13.041 -6.987 1.00 94.62 107 SER A CA 1
ATOM 840 C C . SER A 1 107 ? -6.033 -13.847 -5.752 1.00 94.62 107 SER A C 1
ATOM 842 O O . SER A 1 107 ? -5.741 -15.041 -5.680 1.00 94.62 107 SER A O 1
ATOM 844 N N . PHE A 1 108 ? -6.779 -13.243 -4.825 1.00 94.62 108 PHE A N 1
ATOM 845 C CA . PHE A 1 108 ? -7.261 -13.901 -3.608 1.00 94.62 108 PHE A CA 1
ATOM 846 C C . PHE A 1 108 ? -8.294 -15.012 -3.861 1.00 94.62 108 PHE A C 1
ATOM 848 O O . PHE A 1 108 ? -8.528 -15.832 -2.976 1.00 94.62 108 PHE A O 1
ATOM 855 N N . ILE A 1 109 ? -8.921 -15.054 -5.045 1.00 95.38 109 ILE A N 1
ATOM 856 C CA . ILE A 1 109 ? -9.809 -16.158 -5.446 1.00 95.38 109 ILE A CA 1
ATOM 857 C C . ILE A 1 109 ? -8.983 -17.333 -5.980 1.00 95.38 109 ILE A C 1
ATOM 859 O O . ILE A 1 109 ? -9.342 -18.488 -5.769 1.00 95.38 109 ILE A O 1
ATOM 863 N N . VAL A 1 110 ? -7.872 -17.041 -6.662 1.00 94.44 110 VAL A N 1
ATOM 864 C CA . VAL A 1 110 ? -6.981 -18.056 -7.244 1.00 94.44 110 VAL A CA 1
ATOM 865 C C . VAL A 1 110 ? -6.077 -18.675 -6.176 1.00 94.44 110 VAL A C 1
ATOM 867 O O . VAL A 1 110 ? -5.838 -19.879 -6.191 1.00 94.44 110 VAL A O 1
ATOM 870 N N . SER A 1 111 ? -5.586 -17.864 -5.234 1.00 93.62 111 SER A N 1
ATOM 871 C CA . SER A 1 111 ? -4.695 -18.295 -4.159 1.00 93.62 111 SER A CA 1
ATOM 872 C C . SER A 1 111 ? -5.183 -17.819 -2.793 1.00 93.62 111 SER A C 1
ATOM 874 O O . SER A 1 111 ? -5.216 -16.625 -2.497 1.00 93.62 111 SER A O 1
ATOM 876 N N . GLY A 1 112 ? -5.492 -18.778 -1.917 1.00 94.00 112 GLY A N 1
ATOM 877 C CA . GLY A 1 112 ? -5.868 -18.520 -0.524 1.00 94.00 112 GLY A CA 1
ATOM 878 C C . GLY A 1 112 ? -4.687 -18.223 0.410 1.00 94.00 112 GLY A C 1
ATOM 879 O O . GLY A 1 112 ? -4.913 -17.906 1.577 1.00 94.00 112 GLY A O 1
ATOM 880 N N . GLY A 1 113 ? -3.440 -18.303 -0.075 1.00 95.06 113 GLY A N 1
ATOM 881 C CA . GLY A 1 113 ? -2.238 -18.147 0.753 1.00 95.06 113 GLY A CA 1
ATOM 882 C C . GLY A 1 113 ? -2.128 -16.767 1.406 1.00 95.06 113 GLY A C 1
ATOM 883 O O . GLY A 1 113 ? -1.961 -16.671 2.621 1.00 95.06 113 GLY A O 1
ATOM 884 N N . TYR A 1 114 ? -2.291 -15.696 0.623 1.00 94.88 114 TYR A N 1
ATOM 885 C CA . TYR A 1 114 ? -2.260 -14.326 1.146 1.00 94.88 114 TYR A CA 1
ATOM 886 C C . TYR A 1 114 ? -3.456 -14.014 2.061 1.00 94.88 114 TYR A C 1
ATOM 888 O O . TYR A 1 114 ? -3.218 -13.539 3.172 1.00 94.88 114 TYR A O 1
ATOM 896 N N . PRO A 1 115 ? -4.722 -14.319 1.699 1.00 97.06 115 PRO A N 1
ATOM 897 C CA . PRO A 1 115 ? -5.841 -14.187 2.633 1.00 97.06 115 PRO A CA 1
ATOM 898 C C . PRO A 1 115 ? -5.595 -14.887 3.973 1.00 97.06 115 PRO A C 1
ATOM 900 O O . PRO A 1 115 ? -5.792 -14.283 5.026 1.00 97.06 115 PRO A O 1
ATOM 903 N N . LEU A 1 116 ? -5.098 -16.128 3.951 1.00 96.88 116 LEU A N 1
ATOM 904 C CA . LEU A 1 116 ? -4.797 -16.881 5.166 1.00 96.88 116 LEU A CA 1
ATOM 905 C C . LEU A 1 116 ? -3.680 -16.222 5.987 1.00 96.88 116 LEU A C 1
ATOM 907 O O . LEU A 1 116 ? -3.804 -16.137 7.209 1.00 96.88 116 LEU A O 1
ATOM 911 N N . LEU A 1 117 ? -2.634 -15.694 5.341 1.00 97.06 117 LEU A N 1
ATOM 912 C CA . LEU A 1 117 ? -1.580 -14.929 6.010 1.00 97.06 117 LEU A CA 1
ATOM 913 C C . LEU A 1 117 ? -2.160 -13.729 6.774 1.00 97.06 117 LEU A C 1
ATOM 915 O O . LEU A 1 117 ? -1.930 -13.608 7.977 1.00 97.06 117 LEU A O 1
ATOM 919 N N . PHE A 1 118 ? -2.963 -12.886 6.123 1.00 97.44 118 PHE A N 1
ATOM 920 C CA . PHE A 1 118 ? -3.558 -11.712 6.769 1.00 97.44 118 PHE A CA 1
ATOM 921 C C . PHE A 1 118 ? -4.542 -12.086 7.886 1.00 97.44 118 PHE A C 1
ATOM 923 O O . PHE A 1 118 ? -4.525 -11.468 8.954 1.00 97.44 118 PHE A O 1
ATOM 930 N N . LEU A 1 119 ? -5.365 -13.121 7.690 1.00 98.00 119 LEU A N 1
ATOM 931 C CA . LEU A 1 119 ? -6.283 -13.612 8.722 1.00 98.00 119 LEU A CA 1
ATOM 932 C C . LEU A 1 119 ? -5.535 -14.180 9.934 1.00 98.00 119 LEU A C 1
ATOM 934 O O . LEU A 1 119 ? -5.896 -13.878 11.072 1.00 98.00 119 LEU A O 1
ATOM 938 N N . SER A 1 120 ? -4.474 -14.958 9.704 1.00 97.75 120 SER A N 1
ATOM 939 C CA . SER A 1 120 ? -3.650 -15.528 10.774 1.00 97.75 120 SER A CA 1
ATOM 940 C C . SER A 1 120 ? -2.917 -14.446 11.566 1.00 97.75 120 SER A C 1
ATOM 942 O O . SER A 1 120 ? -2.949 -14.474 12.795 1.00 97.75 120 SER A O 1
ATOM 944 N N . ALA A 1 121 ? -2.353 -13.438 10.893 1.00 97.88 121 ALA A N 1
ATOM 945 C CA . ALA A 1 121 ? -1.737 -12.286 11.542 1.00 97.88 121 ALA A CA 1
ATOM 946 C C . ALA A 1 121 ? -2.751 -11.521 12.410 1.00 97.88 121 ALA A C 1
ATOM 948 O O . ALA A 1 121 ? -2.451 -11.202 13.559 1.00 97.88 121 ALA A O 1
ATOM 949 N N . SER A 1 122 ? -3.974 -11.295 11.912 1.00 97.19 122 SER A N 1
ATOM 950 C CA . SER A 1 122 ? -5.055 -10.681 12.698 1.00 97.19 122 SER A CA 1
ATOM 951 C C . SER A 1 122 ? -5.422 -11.509 13.924 1.00 97.19 122 SER A C 1
ATOM 953 O O . SER A 1 122 ? -5.533 -10.958 15.017 1.00 97.19 122 SER A O 1
ATOM 955 N N . ALA A 1 123 ? -5.581 -12.824 13.761 1.00 97.56 123 ALA A N 1
ATOM 956 C CA . ALA A 1 123 ? -5.910 -13.717 14.864 1.00 97.56 123 ALA A CA 1
ATOM 957 C C . ALA A 1 123 ? -4.808 -13.717 15.934 1.00 97.56 123 ALA A C 1
ATOM 959 O O . ALA A 1 123 ? -5.116 -13.614 17.118 1.00 97.56 123 ALA A O 1
ATOM 960 N N . LEU A 1 124 ? -3.535 -13.775 15.527 1.00 97.44 124 LEU A N 1
ATOM 961 C CA . LEU A 1 124 ? -2.388 -13.723 16.434 1.00 97.44 124 LEU A CA 1
ATOM 962 C C . LEU A 1 124 ? -2.312 -12.386 17.167 1.00 97.44 124 LEU A C 1
ATOM 964 O O . LEU A 1 124 ? -2.209 -12.374 18.392 1.00 97.44 124 LEU A O 1
ATOM 968 N N . ILE A 1 125 ? -2.418 -11.267 16.448 1.00 97.31 125 ILE A N 1
ATOM 969 C CA . ILE A 1 125 ? -2.413 -9.944 17.070 1.00 97.31 125 ILE A CA 1
ATOM 970 C C . ILE A 1 125 ? -3.550 -9.821 18.078 1.00 97.31 125 ILE A C 1
ATOM 972 O O . ILE A 1 125 ? -3.299 -9.307 19.157 1.00 97.31 125 ILE A O 1
ATOM 976 N N . ASP A 1 126 ? -4.755 -10.326 17.803 1.00 95.69 126 ASP A N 1
ATOM 977 C CA . ASP A 1 126 ? -5.886 -10.264 18.739 1.00 95.69 126 ASP A CA 1
ATOM 978 C C . ASP A 1 126 ? -5.678 -11.109 20.019 1.00 95.69 126 ASP A C 1
ATOM 980 O O . ASP A 1 126 ? -6.328 -10.840 21.028 1.00 95.69 126 ASP A O 1
ATOM 984 N N . THR A 1 127 ? -4.751 -12.080 20.034 1.00 96.62 127 THR A N 1
ATOM 985 C CA . THR A 1 127 ? -4.405 -12.832 21.264 1.00 96.62 127 THR A CA 1
ATOM 986 C C . THR A 1 127 ? -3.511 -12.061 22.236 1.00 96.62 127 THR A C 1
ATOM 988 O O . THR A 1 127 ? -3.432 -12.418 23.411 1.00 96.62 127 THR A O 1
ATOM 991 N N . ILE A 1 128 ? -2.843 -10.998 21.780 1.00 96.56 128 ILE A N 1
ATOM 992 C CA . ILE A 1 128 ? -1.941 -10.205 22.623 1.00 96.56 128 ILE A CA 1
ATOM 993 C C . ILE A 1 128 ? -2.783 -9.422 23.653 1.00 96.56 128 ILE A C 1
ATOM 995 O O . ILE A 1 128 ? -3.786 -8.821 23.283 1.00 96.56 128 ILE A O 1
ATOM 999 N N . PRO A 1 129 ? -2.439 -9.376 24.948 1.00 95.25 129 PRO A N 1
ATOM 1000 C CA . PRO A 1 129 ? -3.286 -8.704 25.940 1.00 95.25 129 PRO A CA 1
ATOM 1001 C C . PRO A 1 129 ? -3.342 -7.180 25.755 1.00 95.25 129 PRO A C 1
ATOM 1003 O O . PRO A 1 129 ? -4.403 -6.585 25.911 1.00 95.25 129 PRO A O 1
ATOM 1006 N N . ALA A 1 130 ? -2.230 -6.556 25.367 1.00 94.88 130 ALA A N 1
ATOM 1007 C CA . ALA A 1 130 ? -2.135 -5.118 25.146 1.00 94.88 130 ALA A CA 1
ATOM 1008 C C . ALA A 1 130 ? -1.301 -4.828 23.897 1.00 94.88 130 ALA A C 1
ATOM 1010 O O . ALA A 1 130 ? -0.251 -5.443 23.701 1.00 94.88 130 ALA A O 1
ATOM 1011 N N . VAL A 1 131 ? -1.756 -3.889 23.067 1.00 95.19 131 VAL A N 1
ATOM 1012 C CA . VAL A 1 131 ? -0.955 -3.348 21.963 1.00 95.19 131 VAL A CA 1
ATOM 1013 C C . VAL A 1 131 ? -0.358 -1.997 22.353 1.00 95.19 131 VAL A C 1
ATOM 1015 O O . VAL A 1 131 ? -0.969 -1.266 23.133 1.00 95.19 131 VAL A O 1
ATOM 1018 N N . PRO A 1 132 ? 0.833 -1.648 21.835 1.00 92.94 132 PRO A N 1
ATOM 1019 C CA . PRO A 1 132 ? 1.405 -0.324 22.040 1.00 92.94 132 PRO A CA 1
ATOM 1020 C C . PRO A 1 132 ? 0.449 0.772 21.560 1.00 92.94 132 PRO A C 1
ATOM 1022 O O . PRO A 1 132 ? -0.211 0.610 20.533 1.00 92.94 132 PRO A O 1
ATOM 1025 N N . GLU A 1 133 ? 0.404 1.902 22.260 1.00 92.00 133 GLU A N 1
ATOM 1026 C CA . GLU A 1 133 ? -0.371 3.059 21.810 1.00 92.00 133 GLU A CA 1
ATOM 1027 C C . GLU A 1 133 ? 0.260 3.706 20.565 1.00 92.00 133 GLU A C 1
ATOM 1029 O O . GLU A 1 133 ? 1.487 3.747 20.412 1.00 92.00 133 GLU A O 1
ATOM 1034 N N . LEU A 1 134 ? -0.593 4.250 19.688 1.00 91.56 134 LEU A N 1
ATOM 1035 C CA . LEU A 1 134 ? -0.171 5.018 18.516 1.00 91.56 134 LEU A CA 1
ATOM 1036 C C . LEU A 1 134 ? 0.639 6.236 18.966 1.00 91.56 134 LEU A C 1
ATOM 1038 O O . LEU A 1 134 ? 0.131 7.136 19.635 1.00 91.56 134 LEU A O 1
ATOM 1042 N N . SER A 1 135 ? 1.911 6.267 18.589 1.00 93.06 135 SER A N 1
ATOM 1043 C CA . SER A 1 135 ? 2.853 7.318 18.971 1.00 93.06 135 SER A CA 1
ATOM 1044 C C . SER A 1 135 ? 3.801 7.626 17.820 1.00 93.06 135 SER A C 1
ATOM 1046 O O . SER A 1 135 ? 4.073 6.771 16.981 1.00 93.06 135 SER A O 1
ATOM 1048 N N . LEU A 1 136 ? 4.375 8.831 17.794 1.00 93.88 136 LEU A N 1
ATOM 1049 C CA . LEU A 1 136 ? 5.316 9.214 16.736 1.00 93.88 136 LEU A CA 1
ATOM 1050 C C . LEU A 1 136 ? 6.504 8.240 16.629 1.00 93.88 136 LEU A C 1
ATOM 1052 O O . LEU A 1 136 ? 6.938 7.917 15.528 1.00 93.88 136 LEU A O 1
ATOM 1056 N N . PHE A 1 137 ? 7.001 7.740 17.765 1.00 94.62 137 PHE A N 1
ATOM 1057 C CA . PHE A 1 137 ? 8.129 6.803 17.815 1.00 94.62 137 PHE A CA 1
ATOM 1058 C C . PHE A 1 137 ? 7.805 5.418 17.250 1.00 94.62 137 PHE A C 1
ATOM 1060 O O . PHE A 1 137 ? 8.714 4.730 16.793 1.00 94.62 137 PHE A O 1
ATOM 1067 N N . THR A 1 138 ? 6.535 5.010 17.267 1.00 92.06 138 THR A N 1
ATOM 1068 C CA . THR A 1 138 ? 6.093 3.738 16.676 1.00 92.06 138 THR A CA 1
ATOM 1069 C C . THR A 1 138 ? 5.714 3.920 15.209 1.00 92.06 138 THR A C 1
ATOM 1071 O O . THR A 1 138 ? 6.127 3.129 14.366 1.00 92.06 138 THR A O 1
ATOM 1074 N N . GLU A 1 139 ? 5.030 5.012 14.870 1.00 92.00 139 GLU A N 1
ATOM 1075 C CA . GLU A 1 139 ? 4.565 5.285 13.508 1.00 92.00 139 GLU A CA 1
ATOM 1076 C C . GLU A 1 139 ? 5.690 5.663 12.538 1.00 92.00 139 GLU A C 1
ATOM 1078 O O . GLU A 1 139 ? 5.658 5.266 11.374 1.00 92.00 139 GLU A O 1
ATOM 1083 N N . LEU A 1 140 ? 6.718 6.390 12.989 1.00 94.88 140 LEU A N 1
ATOM 1084 C CA . LEU A 1 140 ? 7.819 6.812 12.120 1.00 94.88 140 LEU A CA 1
ATOM 1085 C C . LEU A 1 140 ? 8.598 5.628 11.508 1.00 94.88 140 LEU A C 1
ATOM 1087 O O . LEU A 1 140 ? 8.717 5.591 10.282 1.00 94.88 140 LEU A O 1
ATOM 1091 N N . PRO A 1 141 ? 9.097 4.632 12.268 1.00 94.06 141 PRO A N 1
ATOM 1092 C CA . PRO A 1 141 ? 9.763 3.475 11.667 1.00 94.06 141 PRO A CA 1
ATOM 1093 C C . PRO A 1 141 ? 8.794 2.607 10.854 1.00 94.06 141 PRO A C 1
ATOM 1095 O O . PRO A 1 141 ? 9.157 2.115 9.782 1.00 94.06 141 PRO A O 1
ATOM 1098 N N . LEU A 1 142 ? 7.542 2.467 11.305 1.00 93.88 142 LEU A N 1
ATOM 1099 C CA . LEU A 1 142 ? 6.516 1.736 10.562 1.00 93.88 142 LEU A CA 1
ATOM 1100 C C . LEU A 1 142 ? 6.221 2.391 9.207 1.00 93.88 142 LEU A C 1
ATOM 1102 O O . LEU A 1 142 ? 6.007 1.679 8.230 1.00 93.88 142 LEU A O 1
ATOM 1106 N N . SER A 1 143 ? 6.312 3.717 9.094 1.00 95.00 143 SER A N 1
ATOM 1107 C CA . SER A 1 143 ? 6.148 4.427 7.820 1.00 95.00 143 SER A CA 1
ATOM 1108 C C . SER A 1 143 ? 7.140 3.963 6.738 1.00 95.00 143 SER A C 1
ATOM 1110 O O . SER A 1 143 ? 6.787 3.902 5.560 1.00 95.00 143 SER A O 1
ATOM 1112 N N . GLY A 1 144 ? 8.351 3.542 7.126 1.00 94.75 144 GLY A N 1
ATOM 1113 C CA . GLY A 1 144 ? 9.331 2.941 6.218 1.00 94.75 144 GLY A CA 1
ATOM 1114 C C . GLY A 1 144 ? 8.890 1.570 5.704 1.00 94.75 144 GLY A C 1
ATOM 1115 O O . GLY A 1 144 ? 8.934 1.313 4.503 1.00 94.75 144 GLY A O 1
ATOM 1116 N N . VAL A 1 145 ? 8.373 0.712 6.589 1.00 95.12 145 VAL A N 1
ATOM 1117 C CA . VAL A 1 145 ? 7.786 -0.586 6.202 1.00 95.12 145 VAL A CA 1
ATOM 1118 C C . VAL A 1 145 ? 6.558 -0.389 5.297 1.00 95.12 145 VAL A C 1
ATOM 1120 O O . VAL A 1 145 ? 6.295 -1.203 4.414 1.00 95.12 145 VAL A O 1
ATOM 1123 N N . ASP A 1 146 ? 5.834 0.724 5.463 1.00 95.81 146 ASP A N 1
ATOM 1124 C CA . ASP A 1 146 ? 4.681 1.100 4.616 1.00 95.81 146 ASP A CA 1
ATOM 1125 C C . ASP A 1 146 ? 5.143 1.393 3.214 1.00 95.81 146 ASP A C 1
ATOM 1127 O O . ASP A 1 146 ? 4.624 0.866 2.242 1.00 95.81 146 ASP A O 1
ATOM 1131 N N . ALA A 1 147 ? 6.175 2.227 3.127 1.00 96.81 147 ALA A N 1
ATOM 1132 C CA . ALA A 1 147 ? 6.755 2.614 1.866 1.00 96.81 147 ALA A CA 1
ATOM 1133 C C . ALA A 1 147 ? 7.262 1.388 1.104 1.00 96.81 147 ALA A C 1
ATOM 1135 O O . ALA A 1 147 ? 7.059 1.309 -0.104 1.00 96.81 147 ALA A O 1
ATOM 1136 N N . LEU A 1 148 ? 7.861 0.418 1.803 1.00 96.31 148 LEU A N 1
ATOM 1137 C CA . LEU A 1 148 ? 8.304 -0.838 1.206 1.00 96.31 148 LEU A CA 1
ATOM 1138 C C . LEU A 1 148 ? 7.121 -1.671 0.687 1.00 96.31 148 LEU A C 1
ATOM 1140 O O . LEU A 1 148 ? 7.006 -1.931 -0.506 1.00 96.31 148 LEU A O 1
ATOM 1144 N N . THR A 1 149 ? 6.198 -2.053 1.566 1.00 96.06 149 THR A N 1
ATOM 1145 C CA . THR A 1 149 ? 5.045 -2.889 1.182 1.00 96.06 149 THR A CA 1
ATOM 1146 C C . THR A 1 149 ? 4.187 -2.225 0.099 1.00 96.06 149 THR A C 1
ATOM 1148 O O . THR A 1 149 ? 3.823 -2.860 -0.892 1.00 96.06 149 THR A O 1
ATOM 1151 N N . ARG A 1 150 ? 3.935 -0.917 0.208 1.00 96.88 150 ARG A N 1
ATOM 1152 C CA . ARG A 1 150 ? 3.134 -0.169 -0.765 1.00 96.88 150 ARG A CA 1
ATOM 1153 C C . ARG A 1 150 ? 3.850 0.040 -2.095 1.00 96.88 150 ARG A C 1
ATOM 1155 O O . ARG A 1 150 ? 3.192 0.052 -3.131 1.00 96.88 150 ARG A O 1
ATOM 1162 N N . ALA A 1 151 ? 5.175 0.155 -2.119 1.00 97.44 151 ALA A N 1
ATOM 1163 C CA . ALA A 1 151 ? 5.905 0.209 -3.382 1.00 97.44 151 ALA A CA 1
ATOM 1164 C C . ALA A 1 151 ? 5.834 -1.113 -4.157 1.00 97.44 151 ALA A C 1
ATOM 1166 O O . ALA A 1 151 ? 5.790 -1.064 -5.380 1.00 97.44 151 ALA A O 1
ATOM 1167 N N . VAL A 1 152 ? 5.747 -2.277 -3.503 1.00 96.38 152 VAL A N 1
ATOM 1168 C CA . VAL A 1 152 ? 5.495 -3.547 -4.217 1.00 96.38 152 VAL A CA 1
ATOM 1169 C C . VAL A 1 152 ? 4.164 -3.485 -4.966 1.00 96.38 152 VAL A C 1
ATOM 1171 O O . VAL A 1 152 ? 4.112 -3.786 -6.159 1.00 96.38 152 VAL A O 1
ATOM 1174 N N . LEU A 1 153 ? 3.106 -3.022 -4.298 1.00 96.75 153 LEU A N 1
ATOM 1175 C CA . LEU A 1 153 ? 1.793 -2.846 -4.915 1.00 96.75 153 LEU A CA 1
ATOM 1176 C C . LEU A 1 153 ? 1.855 -1.867 -6.104 1.00 96.75 153 LEU A C 1
ATOM 1178 O O . LEU A 1 153 ? 1.432 -2.205 -7.209 1.00 96.75 153 LEU A O 1
ATOM 1182 N N . LEU A 1 154 ? 2.418 -0.673 -5.888 1.00 98.12 154 LEU A N 1
ATOM 1183 C CA . LEU A 1 154 ? 2.400 0.437 -6.853 1.00 98.12 154 LEU A CA 1
ATOM 1184 C C . LEU A 1 154 ? 3.415 0.301 -7.998 1.00 98.12 154 LEU A C 1
ATOM 1186 O O . LEU A 1 154 ? 3.182 0.824 -9.082 1.00 98.12 154 LEU A O 1
ATOM 1190 N N . CYS A 1 155 ? 4.540 -0.377 -7.774 1.00 98.00 155 CYS A N 1
ATOM 1191 C CA . CYS A 1 155 ? 5.624 -0.490 -8.756 1.00 98.00 155 CYS A CA 1
ATOM 1192 C C . CYS A 1 155 ? 5.668 -1.859 -9.439 1.00 98.00 155 CYS A C 1
ATOM 1194 O O . CYS A 1 155 ? 6.217 -1.964 -10.527 1.00 98.00 155 CYS A O 1
ATOM 1196 N N . ASN A 1 156 ? 5.105 -2.913 -8.840 1.00 96.12 156 ASN A N 1
ATOM 1197 C CA . ASN A 1 156 ? 5.139 -4.248 -9.445 1.00 96.12 156 ASN A CA 1
ATOM 1198 C C . ASN A 1 156 ? 3.747 -4.705 -9.846 1.00 96.12 156 ASN A C 1
ATOM 1200 O O . ASN A 1 156 ? 3.503 -4.979 -11.018 1.00 96.12 156 ASN A O 1
ATOM 1204 N N . PHE A 1 157 ? 2.842 -4.789 -8.871 1.00 96.25 157 PHE A N 1
ATOM 1205 C CA . PHE A 1 157 ? 1.558 -5.449 -9.068 1.00 96.25 157 PHE A CA 1
ATOM 1206 C C . PHE A 1 157 ? 0.669 -4.678 -10.047 1.00 96.25 157 PHE A C 1
ATOM 1208 O O . PHE A 1 157 ? 0.260 -5.228 -11.067 1.00 96.25 157 PHE A O 1
ATOM 1215 N N . ILE A 1 158 ? 0.436 -3.388 -9.788 1.00 97.81 158 ILE A N 1
ATOM 1216 C CA . ILE A 1 158 ? -0.413 -2.549 -10.642 1.00 97.81 158 ILE A CA 1
ATOM 1217 C C . ILE A 1 158 ? 0.185 -2.352 -12.046 1.00 97.81 158 ILE A C 1
ATOM 1219 O O . ILE A 1 158 ? -0.539 -2.588 -13.015 1.00 97.81 158 ILE A O 1
ATOM 1223 N N . PRO A 1 159 ? 1.473 -1.973 -12.215 1.00 97.75 159 PRO A N 1
ATOM 1224 C CA . PRO A 1 159 ? 2.051 -1.841 -13.547 1.00 97.75 159 PRO A CA 1
ATOM 1225 C C . PRO A 1 159 ? 1.970 -3.135 -14.346 1.00 97.75 159 PRO A C 1
ATOM 1227 O O . PRO A 1 159 ? 1.505 -3.090 -15.477 1.00 97.75 159 PRO A O 1
ATOM 1230 N N . SER A 1 160 ? 2.327 -4.278 -13.748 1.00 97.00 160 SER A N 1
ATOM 1231 C CA . SER A 1 160 ? 2.247 -5.579 -14.419 1.00 97.00 160 SER A CA 1
ATOM 1232 C C . SER A 1 160 ? 0.813 -5.923 -14.831 1.00 97.00 160 SER A C 1
ATOM 1234 O O . SER A 1 160 ? 0.587 -6.311 -15.975 1.00 97.00 160 SER A O 1
ATOM 1236 N N . MET A 1 161 ? -0.172 -5.700 -13.952 1.00 96.62 161 MET A N 1
ATOM 1237 C CA . MET A 1 161 ? -1.592 -5.936 -14.249 1.00 96.62 161 MET A CA 1
ATOM 1238 C C . MET A 1 161 ? -2.066 -5.179 -15.498 1.00 96.62 161 MET A C 1
ATOM 1240 O O . MET A 1 161 ? -2.857 -5.710 -16.273 1.00 96.62 161 MET A O 1
ATOM 1244 N N . ILE A 1 162 ? -1.580 -3.952 -15.708 1.00 98.25 162 ILE A N 1
ATOM 1245 C CA . ILE A 1 162 ? -1.976 -3.125 -16.853 1.00 98.25 162 ILE A CA 1
ATOM 1246 C C . ILE A 1 162 ? -1.127 -3.418 -18.087 1.00 98.25 162 ILE A C 1
ATOM 1248 O O . ILE A 1 162 ? -1.680 -3.638 -19.159 1.00 98.25 162 ILE A O 1
ATOM 1252 N N . THR A 1 163 ? 0.200 -3.447 -17.976 1.00 97.75 163 THR A N 1
ATOM 1253 C CA . THR A 1 163 ? 1.085 -3.584 -19.146 1.00 97.75 163 THR A CA 1
ATOM 1254 C C . THR A 1 163 ? 1.030 -4.972 -19.778 1.00 97.75 163 THR A C 1
ATOM 1256 O O . THR A 1 163 ? 1.258 -5.093 -20.979 1.00 97.75 163 THR A O 1
ATOM 1259 N N . THR A 1 164 ? 0.675 -6.008 -19.011 1.00 97.69 164 THR A N 1
ATOM 1260 C CA . THR A 1 164 ? 0.476 -7.375 -19.528 1.00 97.69 164 THR A CA 1
ATOM 1261 C C . THR A 1 164 ? -0.954 -7.644 -20.006 1.00 97.69 164 THR A C 1
ATOM 1263 O O . THR A 1 164 ? -1.258 -8.748 -20.460 1.00 97.69 164 THR A O 1
ATOM 1266 N N . HIS A 1 165 ? -1.839 -6.646 -19.939 1.00 98.12 165 HIS A N 1
ATOM 1267 C CA . HIS A 1 165 ? -3.222 -6.786 -20.372 1.00 98.12 165 HIS A CA 1
ATOM 1268 C C . HIS A 1 165 ? -3.311 -7.076 -21.882 1.00 98.12 165 HIS A C 1
ATOM 1270 O O . HIS A 1 165 ? -2.622 -6.461 -22.697 1.00 98.12 165 HIS A O 1
ATOM 1276 N N . THR A 1 166 ? -4.205 -7.991 -22.266 1.00 97.75 166 THR A N 1
ATOM 1277 C CA . THR A 1 166 ? -4.349 -8.474 -23.654 1.00 97.75 166 THR A CA 1
ATOM 1278 C C . THR A 1 166 ? -4.814 -7.387 -24.625 1.00 97.75 166 THR A C 1
ATOM 1280 O O . THR A 1 166 ? -4.400 -7.365 -25.781 1.00 97.75 166 THR A O 1
ATOM 1283 N N . SER A 1 167 ? -5.670 -6.472 -24.163 1.00 98.00 167 SER A N 1
ATOM 1284 C CA . SER A 1 167 ? -6.111 -5.313 -24.947 1.00 98.00 167 SER A CA 1
ATOM 1285 C C . SER A 1 167 ? -5.045 -4.206 -24.976 1.00 98.00 167 SER A C 1
ATOM 1287 O O . SER A 1 167 ? -4.747 -3.651 -23.911 1.00 98.00 167 SER A O 1
ATOM 1289 N N . PRO A 1 168 ? -4.545 -3.802 -26.163 1.00 97.56 168 PRO A N 1
ATOM 1290 C CA . PRO A 1 168 ? -3.567 -2.721 -26.293 1.00 97.56 168 PRO A CA 1
ATOM 1291 C C . PRO A 1 168 ? -4.121 -1.373 -25.820 1.00 97.56 168 PRO A C 1
ATOM 1293 O O . PRO A 1 168 ? -3.393 -0.577 -25.240 1.00 97.56 168 PRO A O 1
ATOM 1296 N N . THR A 1 169 ? -5.427 -1.128 -25.979 1.00 97.38 169 THR A N 1
ATOM 1297 C CA . THR A 1 169 ? -6.076 0.105 -25.504 1.00 97.38 169 THR A CA 1
ATOM 1298 C C . THR A 1 169 ? -5.951 0.278 -23.990 1.00 97.38 169 THR A C 1
ATOM 1300 O O . THR A 1 169 ? -5.877 1.403 -23.506 1.00 97.38 169 THR A O 1
ATOM 1303 N N . VAL A 1 170 ? -5.905 -0.827 -23.242 1.00 97.75 170 VAL A N 1
ATOM 1304 C CA . VAL A 1 170 ? -5.691 -0.823 -21.790 1.00 97.75 170 VAL A CA 1
ATOM 1305 C C . VAL A 1 170 ? -4.199 -0.763 -21.480 1.00 97.75 170 VAL A C 1
ATOM 1307 O O . VAL A 1 170 ? -3.768 0.122 -20.739 1.00 97.75 170 VAL A O 1
ATOM 1310 N N . SER A 1 171 ? -3.400 -1.651 -22.080 1.00 98.06 171 SER A N 1
ATOM 1311 C CA . SER A 1 171 ? -1.988 -1.801 -21.721 1.00 98.06 171 SER A CA 1
ATOM 1312 C C . SER A 1 171 ? -1.108 -0.618 -22.109 1.00 98.06 171 SER A C 1
ATOM 1314 O O . SER A 1 171 ? -0.094 -0.393 -21.451 1.00 98.06 171 SER A O 1
ATOM 1316 N N . THR A 1 172 ? -1.509 0.209 -23.080 1.00 98.00 172 THR A N 1
ATOM 1317 C CA . THR A 1 172 ? -0.793 1.446 -23.439 1.00 98.00 172 THR A CA 1
ATOM 1318 C C . THR A 1 172 ? -1.420 2.721 -22.870 1.00 98.00 172 THR A C 1
ATOM 1320 O O . THR A 1 172 ? -0.893 3.807 -23.107 1.00 98.00 172 THR A O 1
ATOM 1323 N N . SER A 1 173 ? -2.545 2.632 -22.150 1.00 98.25 173 SER A N 1
ATOM 1324 C CA . SER A 1 173 ? -3.255 3.805 -21.627 1.00 98.25 173 SER A CA 1
ATOM 1325 C C . SER A 1 173 ? -2.678 4.267 -20.280 1.00 98.25 173 SER A C 1
ATOM 1327 O O . SER A 1 173 ? -2.803 3.541 -19.284 1.00 98.25 173 SER A O 1
ATOM 1329 N N . PRO A 1 174 ? -2.107 5.488 -20.192 1.00 98.12 174 PRO A N 1
ATOM 1330 C CA . PRO A 1 174 ? -1.583 6.018 -18.933 1.00 98.12 174 PRO A CA 1
ATOM 1331 C C . PRO A 1 174 ? -2.698 6.301 -17.924 1.00 98.12 174 PRO A C 1
ATOM 1333 O O . PRO A 1 174 ? -2.510 6.128 -16.723 1.00 98.12 174 PRO A O 1
ATOM 1336 N N . TYR A 1 175 ? -3.890 6.673 -18.397 1.00 98.19 175 TYR A N 1
ATOM 1337 C CA . TYR A 1 175 ? -5.044 6.908 -17.533 1.00 98.19 175 TYR A CA 1
ATOM 1338 C C . TYR A 1 175 ? -5.510 5.629 -16.850 1.00 98.19 175 TYR A C 1
ATOM 1340 O O . TYR A 1 175 ? -5.820 5.661 -15.662 1.00 98.19 175 TYR A O 1
ATOM 1348 N N . THR A 1 176 ? -5.511 4.502 -17.567 1.00 98.12 176 THR A N 1
ATOM 1349 C CA . THR A 1 176 ? -5.900 3.218 -16.971 1.00 98.12 176 THR A CA 1
ATOM 1350 C C . THR A 1 176 ? -4.919 2.809 -15.880 1.00 98.12 176 THR A C 1
ATOM 1352 O O . THR A 1 176 ? -5.351 2.376 -14.815 1.00 98.12 176 THR A O 1
ATOM 1355 N N . LEU A 1 177 ? -3.617 3.033 -16.093 1.00 98.44 177 LEU A N 1
ATOM 1356 C CA . LEU A 1 177 ? -2.588 2.791 -15.083 1.00 98.44 177 LEU A CA 1
ATOM 1357 C C . LEU A 1 177 ? -2.800 3.644 -13.823 1.00 98.44 177 LEU A C 1
ATOM 1359 O O . LEU A 1 177 ? -2.843 3.109 -12.716 1.00 98.44 177 LEU A O 1
ATOM 1363 N N . LEU A 1 178 ? -2.973 4.960 -13.982 1.00 98.50 178 LEU A N 1
ATOM 1364 C CA . LEU A 1 178 ? -3.142 5.877 -12.850 1.00 98.50 178 LEU A CA 1
ATOM 1365 C C . LEU A 1 178 ? -4.462 5.657 -12.103 1.00 98.50 178 LEU A C 1
ATOM 1367 O O . LEU A 1 178 ? -4.475 5.664 -10.873 1.00 98.50 178 LEU A O 1
ATOM 1371 N N . LEU A 1 179 ? -5.565 5.438 -12.825 1.00 98.25 179 LEU A N 1
ATOM 1372 C CA . LEU A 1 179 ? -6.872 5.175 -12.223 1.00 98.25 179 LEU A CA 1
ATOM 1373 C C . LEU A 1 179 ? -6.875 3.836 -11.484 1.00 98.25 179 LEU A C 1
ATOM 1375 O O . LEU A 1 179 ? -7.378 3.749 -10.365 1.00 98.25 179 LEU A O 1
ATOM 1379 N N . THR A 1 180 ? -6.254 2.813 -12.072 1.00 98.38 180 THR A N 1
ATOM 1380 C CA . THR A 1 180 ? -6.078 1.519 -11.413 1.00 98.38 180 THR A CA 1
ATOM 1381 C C . THR A 1 180 ? -5.265 1.671 -10.139 1.00 98.38 180 THR A C 1
ATOM 1383 O O . THR A 1 180 ? -5.695 1.190 -9.098 1.00 98.38 180 THR A O 1
ATOM 1386 N N . ALA A 1 181 ? -4.148 2.403 -10.176 1.00 98.31 181 ALA A N 1
ATOM 1387 C CA . ALA A 1 181 ? -3.353 2.659 -8.980 1.00 98.31 181 ALA A CA 1
ATOM 1388 C C . ALA A 1 181 ? -4.140 3.390 -7.890 1.00 98.31 181 ALA A C 1
ATOM 1390 O O . ALA A 1 181 ? -4.060 3.028 -6.715 1.00 98.31 181 ALA A O 1
ATOM 1391 N N . PHE A 1 182 ? -4.926 4.393 -8.281 1.00 98.19 182 PHE A N 1
ATOM 1392 C CA . PHE A 1 182 ? -5.782 5.138 -7.371 1.00 98.19 182 PHE A CA 1
ATOM 1393 C C . PHE A 1 182 ? -6.811 4.234 -6.684 1.00 98.19 182 PHE A C 1
ATOM 1395 O O . PHE A 1 182 ? -6.918 4.264 -5.461 1.00 98.19 182 PHE A O 1
ATOM 1402 N N . ILE A 1 183 ? -7.544 3.410 -7.434 1.00 98.00 183 ILE A N 1
ATOM 1403 C CA . ILE A 1 183 ? -8.590 2.548 -6.865 1.00 98.00 183 ILE A CA 1
ATOM 1404 C C . ILE A 1 183 ? -7.964 1.396 -6.076 1.00 98.00 183 ILE A C 1
ATOM 1406 O O . ILE A 1 183 ? -8.337 1.169 -4.925 1.00 98.00 183 ILE A O 1
ATOM 1410 N N . ALA A 1 184 ? -6.979 0.706 -6.655 1.00 97.56 184 ALA A N 1
ATOM 1411 C CA . ALA A 1 184 ? -6.340 -0.459 -6.052 1.00 97.56 184 ALA A CA 1
ATOM 1412 C C . ALA A 1 184 ? -5.726 -0.143 -4.679 1.00 97.56 184 ALA A C 1
ATOM 1414 O O . ALA A 1 184 ? -5.828 -0.948 -3.758 1.00 97.56 184 ALA A O 1
ATOM 1415 N N . ALA A 1 185 ? -5.128 1.040 -4.516 1.00 97.25 185 ALA A N 1
ATOM 1416 C CA . ALA A 1 185 ? -4.475 1.423 -3.268 1.00 97.25 185 ALA A CA 1
ATOM 1417 C C . ALA A 1 185 ? -5.401 2.082 -2.230 1.00 97.25 185 ALA A C 1
ATOM 1419 O O . ALA A 1 185 ? -4.986 2.209 -1.080 1.00 97.25 185 ALA A O 1
ATOM 1420 N N . ASN A 1 186 ? -6.601 2.540 -2.612 1.00 97.50 186 ASN A N 1
ATOM 1421 C CA . ASN A 1 186 ? -7.461 3.345 -1.731 1.00 97.50 186 ASN A CA 1
ATOM 1422 C C . ASN A 1 186 ? -8.847 2.746 -1.466 1.00 97.50 186 ASN A C 1
ATOM 1424 O O . ASN A 1 186 ? -9.481 3.129 -0.483 1.00 97.50 186 ASN A O 1
ATOM 1428 N N . ALA A 1 187 ? -9.342 1.810 -2.284 1.00 97.88 187 ALA A N 1
ATOM 1429 C CA . ALA A 1 187 ? -10.705 1.304 -2.104 1.00 97.88 187 ALA A CA 1
ATOM 1430 C C . ALA A 1 187 ? -10.892 0.563 -0.771 1.00 97.88 187 ALA A C 1
ATOM 1432 O O . ALA A 1 187 ? -11.955 0.670 -0.169 1.00 97.88 187 ALA A O 1
ATOM 1433 N N . GLY A 1 188 ? -9.862 -0.131 -0.271 1.00 96.88 188 GLY A N 1
ATOM 1434 C CA . GLY A 1 188 ? -9.910 -0.805 1.030 1.00 96.88 188 GLY A CA 1
ATOM 1435 C C . GLY A 1 188 ? -10.243 0.150 2.185 1.00 96.88 188 GLY A C 1
ATOM 1436 O O . GLY A 1 188 ? -11.320 0.016 2.772 1.00 96.88 188 GLY A O 1
ATOM 1437 N N . PRO A 1 189 ? -9.392 1.156 2.473 1.00 95.81 189 PRO A N 1
ATOM 1438 C CA . PRO A 1 189 ? -9.686 2.189 3.470 1.00 95.81 189 PRO A CA 1
ATOM 1439 C C . PRO A 1 189 ? -11.034 2.889 3.244 1.00 95.81 189 PRO A C 1
ATOM 1441 O O . PRO A 1 189 ? -11.803 3.067 4.191 1.00 95.81 189 PRO A O 1
ATOM 1444 N N . LEU A 1 190 ? -11.361 3.229 1.989 1.00 96.88 190 LEU A N 1
ATOM 1445 C CA . LEU A 1 190 ? -12.633 3.870 1.647 1.00 96.88 190 LEU A CA 1
ATOM 1446 C C . LEU A 1 190 ? -13.828 3.002 2.046 1.00 96.88 190 LEU A C 1
ATOM 1448 O O . LEU A 1 190 ? -14.752 3.510 2.677 1.00 96.88 190 LEU A O 1
ATOM 1452 N N . PHE A 1 191 ? -13.823 1.705 1.733 1.00 98.00 191 PHE A N 1
ATOM 1453 C CA . PHE A 1 191 ? -14.913 0.798 2.095 1.00 98.00 191 PHE A CA 1
ATOM 1454 C C . PHE A 1 191 ? -14.974 0.527 3.596 1.00 98.00 191 PHE A C 1
ATOM 1456 O O . PHE A 1 191 ? -16.065 0.546 4.165 1.00 98.00 191 PHE A O 1
ATOM 1463 N N . VAL A 1 192 ? -13.830 0.348 4.261 1.00 97.00 192 VAL A N 1
ATOM 1464 C CA . VAL A 1 192 ? -13.774 0.181 5.722 1.00 97.00 192 VAL A CA 1
ATOM 1465 C C . VAL A 1 192 ? -14.420 1.373 6.435 1.00 97.00 192 VAL A C 1
ATOM 1467 O O . VAL A 1 192 ? -15.231 1.177 7.344 1.00 97.00 192 VAL A O 1
ATOM 1470 N N . ASN A 1 193 ? -14.122 2.594 5.985 1.00 96.06 193 ASN A N 1
ATOM 1471 C CA . ASN A 1 193 ? -14.719 3.816 6.518 1.00 96.06 193 ASN A CA 1
ATOM 1472 C C . ASN A 1 193 ? -16.191 3.973 6.113 1.00 96.06 193 ASN A C 1
ATOM 1474 O O . ASN A 1 193 ? -17.020 4.333 6.948 1.00 96.06 193 ASN A O 1
ATOM 1478 N N . THR A 1 194 ? -16.528 3.656 4.860 1.00 97.38 194 THR A N 1
ATOM 1479 C CA . THR A 1 194 ? -17.892 3.781 4.325 1.00 97.38 194 THR A CA 1
ATOM 1480 C C . THR A 1 194 ? -18.877 2.875 5.053 1.00 97.38 194 THR A C 1
ATOM 1482 O O . THR A 1 194 ? -19.982 3.300 5.366 1.00 97.38 194 THR A O 1
ATOM 1485 N N . PHE A 1 19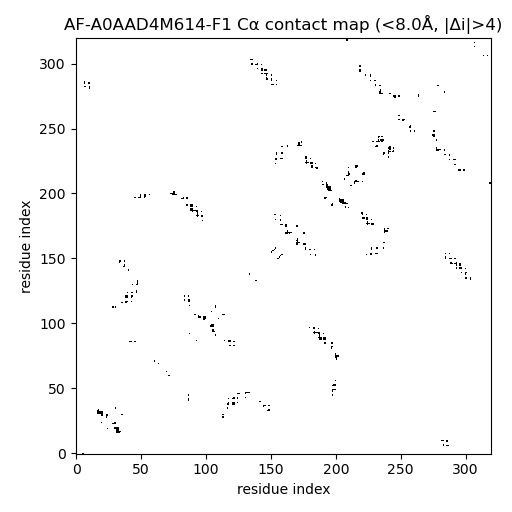5 ? -18.478 1.644 5.371 1.00 97.19 195 PHE A N 1
ATOM 1486 C CA . PHE A 1 195 ? -19.305 0.699 6.129 1.00 97.19 195 PHE A CA 1
ATOM 1487 C C . PHE A 1 195 ? -19.081 0.786 7.645 1.00 97.19 195 PHE A C 1
ATOM 1489 O O . PHE A 1 195 ? -19.614 -0.028 8.404 1.00 97.19 195 PHE A O 1
ATOM 1496 N N . SER A 1 196 ? -18.286 1.764 8.102 1.00 95.06 196 SER A N 1
ATOM 1497 C CA . SER A 1 196 ? -17.991 1.998 9.515 1.00 95.06 196 SER A CA 1
ATOM 1498 C C . SER A 1 196 ? -17.476 0.735 10.235 1.00 95.06 196 SER A C 1
ATOM 1500 O O . SER A 1 196 ? -17.777 0.497 11.409 1.00 95.06 196 SER A O 1
ATOM 1502 N N . LEU A 1 197 ? -16.693 -0.107 9.553 1.00 95.94 197 LEU A N 1
ATOM 1503 C CA . LEU A 1 197 ? -16.369 -1.453 10.043 1.00 95.94 197 LEU A CA 1
ATOM 1504 C C . LEU A 1 197 ? -15.505 -1.455 11.308 1.00 95.94 197 LEU A C 1
ATOM 1506 O O . LEU A 1 197 ? -15.593 -2.393 12.093 1.00 95.94 197 LEU A O 1
ATOM 1510 N N . LEU A 1 198 ? -14.738 -0.393 11.550 1.00 94.75 198 LEU A N 1
ATOM 1511 C CA . LEU A 1 198 ? -13.880 -0.261 12.732 1.00 94.75 198 LEU A CA 1
ATOM 1512 C C . LEU A 1 198 ? -14.599 0.283 13.977 1.00 94.75 198 LEU A C 1
ATOM 1514 O O . LEU A 1 198 ? -14.034 0.241 15.069 1.00 94.75 198 LEU A O 1
ATOM 1518 N N . ARG A 1 199 ? -15.825 0.808 13.843 1.00 93.94 199 ARG A N 1
ATOM 1519 C CA . ARG A 1 199 ? -16.545 1.405 14.978 1.00 93.94 199 ARG A CA 1
ATOM 1520 C C . ARG A 1 199 ? -17.186 0.343 15.877 1.00 93.94 199 ARG A C 1
ATOM 1522 O O . ARG A 1 199 ? -17.641 -0.677 15.375 1.00 93.94 199 ARG A O 1
ATOM 1529 N N . PRO A 1 200 ? -17.323 0.599 17.190 1.00 93.44 200 PRO A N 1
ATOM 1530 C CA . PRO A 1 200 ? -17.992 -0.319 18.121 1.00 93.44 200 PRO A CA 1
ATOM 1531 C C . PRO A 1 200 ? -19.535 -0.288 18.030 1.00 93.44 200 PRO A C 1
ATOM 1533 O O . PRO A 1 200 ? -20.218 -0.811 18.908 1.00 93.44 200 PRO A O 1
ATOM 1536 N N . THR A 1 201 ? -20.085 0.371 17.011 1.00 92.31 201 THR A N 1
ATOM 1537 C CA . THR A 1 201 ? -21.522 0.533 16.763 1.00 92.31 201 THR A CA 1
ATOM 1538 C C . THR A 1 201 ? -21.962 -0.351 15.590 1.00 92.31 201 THR A C 1
ATOM 1540 O O . THR A 1 201 ? -21.099 -0.770 14.798 1.00 92.31 201 THR A O 1
ATOM 1543 N N . PRO A 1 202 ? -23.279 -0.602 15.434 1.00 92.81 202 PRO A N 1
ATOM 1544 C CA . PRO A 1 202 ? -23.822 -1.282 14.263 1.00 92.81 202 PRO A CA 1
ATOM 1545 C C . PRO A 1 202 ? -23.268 -0.710 12.957 1.00 92.81 202 PRO A C 1
ATOM 1547 O O . PRO A 1 202 ? -23.028 0.498 12.846 1.00 92.81 202 PRO A O 1
ATOM 1550 N N . MET A 1 203 ? -23.045 -1.581 11.969 1.00 94.00 203 MET A N 1
ATOM 1551 C CA . MET A 1 203 ? -22.572 -1.154 10.652 1.00 94.00 203 MET A CA 1
ATOM 1552 C C . MET A 1 203 ? -23.552 -0.138 10.065 1.00 94.00 203 MET A C 1
ATOM 1554 O O . MET A 1 203 ? -24.743 -0.407 9.915 1.00 94.00 203 MET A O 1
ATOM 1558 N N . THR A 1 204 ? -23.035 1.039 9.743 1.00 94.94 204 THR A N 1
ATOM 1559 C CA . THR A 1 204 ? -23.798 2.137 9.156 1.00 94.94 204 THR A CA 1
ATOM 1560 C C . THR A 1 204 ? -23.066 2.636 7.928 1.00 94.94 204 THR A C 1
ATOM 1562 O O . THR A 1 204 ? -21.838 2.576 7.851 1.00 94.94 204 THR A O 1
ATOM 1565 N N . PHE A 1 205 ? -23.836 3.114 6.955 1.00 96.88 205 PHE A N 1
ATOM 1566 C CA . PHE A 1 205 ? -23.272 3.749 5.779 1.00 96.88 205 PHE A CA 1
ATOM 1567 C C . PHE A 1 205 ? -22.885 5.188 6.122 1.00 96.88 205 PHE A C 1
ATOM 1569 O O . PHE A 1 205 ? -23.725 5.983 6.546 1.00 96.88 205 PHE A O 1
ATOM 1576 N N . MET A 1 206 ? -21.611 5.517 5.951 1.00 95.50 206 MET A N 1
ATOM 1577 C CA . MET A 1 206 ? -21.046 6.820 6.268 1.00 95.50 206 MET A CA 1
ATOM 1578 C C . MET A 1 206 ? -20.238 7.358 5.094 1.00 95.50 206 MET A C 1
ATOM 1580 O O . MET A 1 206 ? -19.639 6.606 4.334 1.00 95.50 206 MET A O 1
ATOM 1584 N N . THR A 1 207 ? -20.173 8.680 4.966 1.00 96.06 207 THR A N 1
ATOM 1585 C CA . THR A 1 207 ? -19.237 9.303 4.029 1.00 96.06 207 THR A CA 1
ATOM 1586 C C . THR A 1 207 ? -17.812 9.138 4.569 1.00 96.06 207 THR A C 1
ATOM 1588 O O . THR A 1 207 ? -17.545 9.607 5.682 1.00 96.06 207 THR A O 1
ATOM 1591 N N . PRO A 1 208 ? -16.896 8.494 3.823 1.00 94.94 208 PRO A N 1
ATOM 1592 C CA . PRO A 1 208 ? -15.518 8.321 4.261 1.00 94.94 208 PRO A CA 1
ATOM 1593 C C . PRO A 1 208 ? -14.797 9.681 4.345 1.00 94.94 208 PRO A C 1
ATOM 1595 O O . PRO A 1 208 ? -15.144 10.612 3.605 1.00 94.94 208 PRO A O 1
ATOM 1598 N N . PRO A 1 209 ? -13.812 9.834 5.249 1.00 90.81 209 PRO A N 1
ATOM 1599 C CA . PRO A 1 209 ? -13.162 11.116 5.518 1.00 90.81 209 PRO A CA 1
ATOM 1600 C C . PRO A 1 209 ? -12.466 11.719 4.292 1.00 90.81 209 PRO A C 1
ATOM 1602 O O . PRO A 1 209 ? -12.396 12.942 4.175 1.00 90.81 209 PRO A O 1
ATOM 1605 N N . GLU A 1 210 ? -12.021 10.891 3.350 1.00 91.75 210 GLU A N 1
ATOM 1606 C CA . GLU A 1 210 ? -11.390 11.299 2.094 1.00 91.75 210 GLU A CA 1
ATOM 1607 C C . GLU A 1 210 ? -12.356 12.052 1.161 1.00 91.75 210 GLU A C 1
ATOM 1609 O O . GLU A 1 210 ? -11.919 12.893 0.376 1.00 91.75 210 GLU A O 1
ATOM 1614 N N . LEU A 1 211 ? -13.666 11.794 1.270 1.00 94.19 211 LEU A N 1
ATOM 1615 C CA . LEU A 1 211 ? -14.713 12.472 0.492 1.00 94.19 211 LEU A CA 1
ATOM 1616 C C . LEU A 1 211 ? -15.308 13.695 1.209 1.00 94.19 211 LEU A C 1
ATOM 1618 O O . LEU A 1 211 ? -16.127 14.412 0.635 1.00 94.19 211 LEU A O 1
ATOM 1622 N N . LEU A 1 212 ? -14.910 13.957 2.457 1.00 94.69 212 LEU A N 1
ATOM 1623 C CA . LEU A 1 212 ? -15.289 15.178 3.170 1.00 94.69 212 LEU A CA 1
ATOM 1624 C C . LEU A 1 212 ? -14.463 16.383 2.673 1.00 94.69 212 LEU A C 1
ATOM 1626 O O . LEU A 1 212 ? -13.419 16.206 2.039 1.00 94.69 212 LEU A O 1
ATOM 1630 N N . PRO A 1 213 ? -14.872 17.635 2.971 1.00 96.19 213 PRO A N 1
ATOM 1631 C CA . PRO A 1 213 ? -14.086 18.814 2.614 1.00 96.19 213 PRO A CA 1
ATOM 1632 C C . PRO A 1 213 ? -12.639 18.708 3.110 1.00 96.19 213 PRO A C 1
ATOM 1634 O O . PRO A 1 213 ? -12.404 18.426 4.289 1.00 96.19 213 PRO A O 1
ATOM 1637 N N . TYR A 1 214 ? -11.695 18.947 2.194 1.00 93.62 214 TYR A N 1
ATOM 1638 C CA . TYR A 1 214 ? -10.243 18.765 2.349 1.00 93.62 214 TYR A CA 1
ATOM 1639 C C . TYR A 1 214 ? -9.745 17.317 2.498 1.00 93.62 214 TYR A C 1
ATOM 1641 O O . TYR A 1 214 ? -8.535 17.116 2.558 1.00 93.62 214 TYR A O 1
ATOM 1649 N N . GLY A 1 215 ? -10.615 16.305 2.478 1.00 90.12 215 GLY A N 1
ATOM 1650 C CA . GLY A 1 215 ? -10.218 14.892 2.517 1.00 90.12 215 GLY A CA 1
ATOM 1651 C C . GLY A 1 215 ? -9.307 14.485 1.354 1.00 90.12 215 GLY A C 1
ATOM 1652 O O . GLY A 1 215 ? -8.376 13.708 1.538 1.00 90.12 215 GLY A O 1
ATOM 1653 N N . TRP A 1 216 ? -9.479 15.117 0.189 1.00 90.94 216 TRP A N 1
ATOM 1654 C CA . TRP A 1 216 ? -8.640 14.903 -0.995 1.00 90.94 216 TRP A CA 1
ATOM 1655 C C . TRP A 1 216 ? -7.156 15.253 -0.789 1.00 90.94 216 TRP A C 1
ATOM 1657 O O . TRP A 1 216 ? -6.302 14.801 -1.549 1.00 90.94 216 TRP A O 1
ATOM 1667 N N . THR A 1 217 ? -6.838 16.049 0.238 1.00 93.50 217 THR A N 1
ATOM 1668 C CA . THR A 1 217 ? -5.455 16.415 0.583 1.00 93.50 217 THR A CA 1
ATOM 1669 C C . THR A 1 217 ? -4.702 15.291 1.295 1.00 93.50 217 THR A C 1
ATOM 1671 O O . THR A 1 217 ? -3.476 15.372 1.419 1.00 93.50 217 THR A O 1
ATOM 1674 N N . ALA A 1 218 ? -5.404 14.239 1.738 1.00 93.25 218 ALA A N 1
ATOM 1675 C CA . ALA A 1 218 ? -4.803 13.084 2.386 1.00 93.25 218 ALA A CA 1
ATOM 1676 C C . ALA A 1 218 ? -3.720 12.476 1.490 1.00 93.25 218 ALA A C 1
ATOM 1678 O O . ALA A 1 218 ? -3.987 12.072 0.357 1.00 93.25 218 ALA A O 1
ATOM 1679 N N . THR A 1 219 ? -2.493 12.404 2.014 1.00 95.12 219 THR A N 1
ATOM 1680 C CA . THR A 1 219 ? -1.326 11.898 1.278 1.00 95.12 219 THR A CA 1
ATOM 1681 C C . THR A 1 219 ? -1.598 10.525 0.677 1.00 95.12 219 THR A C 1
ATOM 1683 O O . THR A 1 219 ? -1.243 10.280 -0.470 1.00 95.12 219 THR A O 1
ATOM 1686 N N . ASP A 1 220 ? -2.282 9.648 1.415 1.00 91.94 220 ASP A N 1
ATOM 1687 C CA . ASP A 1 220 ? -2.574 8.284 0.974 1.00 91.94 220 ASP A CA 1
ATOM 1688 C C . ASP A 1 220 ? -3.395 8.215 -0.311 1.00 91.94 220 ASP A C 1
ATOM 1690 O O . ASP A 1 220 ? -3.202 7.281 -1.087 1.00 91.94 220 ASP A O 1
ATOM 1694 N N . LEU A 1 221 ? -4.244 9.215 -0.561 1.00 94.06 221 LEU A N 1
ATOM 1695 C CA . LEU A 1 221 ? -5.161 9.225 -1.689 1.00 94.06 221 LEU A CA 1
ATOM 1696 C C . LEU A 1 221 ? -4.425 9.463 -3.016 1.00 94.06 221 LEU A C 1
ATOM 1698 O O . LEU A 1 221 ? -4.555 8.682 -3.959 1.00 94.06 221 LEU A O 1
ATOM 1702 N N . TRP A 1 222 ? -3.624 10.529 -3.090 1.00 96.62 222 TRP A N 1
ATOM 1703 C CA . TRP A 1 222 ? -2.947 10.944 -4.325 1.00 96.62 222 TRP A CA 1
ATOM 1704 C C . TRP A 1 222 ? -1.545 10.348 -4.494 1.00 96.62 222 TRP A C 1
ATOM 1706 O O . TRP A 1 222 ? -1.018 10.344 -5.608 1.00 96.62 222 TRP A O 1
ATOM 1716 N N . VAL A 1 223 ? -0.927 9.812 -3.434 1.00 97.75 223 VAL A N 1
ATOM 1717 C CA . VAL A 1 223 ? 0.426 9.238 -3.532 1.00 97.75 223 VAL A CA 1
ATOM 1718 C C . VAL A 1 223 ? 0.470 8.006 -4.436 1.00 97.75 223 VAL A C 1
ATOM 1720 O O . VAL A 1 223 ? 1.458 7.795 -5.134 1.00 97.75 223 VAL A O 1
ATOM 1723 N N . ALA A 1 224 ? -0.605 7.216 -4.474 1.00 97.88 224 ALA A N 1
ATOM 1724 C CA . ALA A 1 224 ? -0.679 6.002 -5.279 1.00 97.88 224 ALA A CA 1
ATOM 1725 C C . ALA A 1 224 ? -0.512 6.258 -6.793 1.00 97.88 224 ALA A C 1
ATOM 1727 O O . ALA A 1 224 ? 0.424 5.701 -7.382 1.00 97.88 224 ALA A O 1
ATOM 1728 N N . PRO A 1 225 ? -1.331 7.114 -7.441 1.00 98.12 225 PRO A N 1
ATOM 1729 C CA . PRO A 1 225 ? -1.117 7.458 -8.845 1.00 98.12 225 PRO A CA 1
ATOM 1730 C C . PRO A 1 225 ? 0.197 8.217 -9.063 1.00 98.12 225 PRO A C 1
ATOM 1732 O O . PRO A 1 225 ? 0.868 7.960 -10.058 1.00 98.12 225 PRO A O 1
ATOM 1735 N N . LEU A 1 226 ? 0.618 9.089 -8.135 1.00 98.19 226 LEU A N 1
ATOM 1736 C CA . LEU A 1 226 ? 1.889 9.812 -8.269 1.00 98.19 226 LEU A CA 1
ATOM 1737 C C . LEU A 1 226 ? 3.085 8.855 -8.363 1.00 98.19 226 LEU A C 1
ATOM 1739 O O . LEU A 1 226 ? 3.903 8.975 -9.270 1.00 98.19 226 LEU A O 1
ATOM 1743 N N . VAL A 1 227 ? 3.191 7.908 -7.431 1.00 98.44 227 VAL A N 1
ATOM 1744 C CA . VAL A 1 227 ? 4.326 6.979 -7.359 1.00 98.44 227 VAL A CA 1
ATOM 1745 C C . VAL A 1 227 ? 4.282 5.962 -8.495 1.00 98.44 227 VAL A C 1
ATOM 1747 O O . VAL A 1 227 ? 5.321 5.652 -9.068 1.00 98.44 227 VAL A O 1
ATOM 1750 N N . THR A 1 228 ? 3.092 5.505 -8.889 1.00 98.44 228 THR A N 1
ATOM 1751 C CA . THR A 1 228 ? 2.942 4.632 -10.065 1.00 98.44 228 THR A CA 1
ATOM 1752 C C . THR A 1 228 ? 3.358 5.359 -11.347 1.00 98.44 228 THR A C 1
ATOM 1754 O O . THR A 1 228 ? 4.079 4.798 -12.168 1.00 98.44 228 THR A O 1
ATOM 1757 N N . GLY A 1 229 ? 2.966 6.628 -11.508 1.00 98.31 229 GLY A N 1
ATOM 1758 C CA . GLY A 1 229 ? 3.392 7.466 -12.631 1.00 98.31 229 GLY A CA 1
ATOM 1759 C C . GLY A 1 229 ? 4.898 7.737 -12.627 1.00 98.31 229 GLY A C 1
ATOM 1760 O O . GLY A 1 229 ? 5.538 7.659 -13.676 1.00 98.31 229 GLY A O 1
ATOM 1761 N N . LEU A 1 230 ? 5.490 7.982 -11.452 1.00 97.81 230 LEU A N 1
ATOM 1762 C CA . LEU A 1 230 ? 6.942 8.104 -11.288 1.00 97.81 230 LEU A CA 1
ATOM 1763 C C . LEU A 1 230 ? 7.652 6.819 -11.728 1.00 97.81 230 LEU A C 1
ATOM 1765 O O . LEU A 1 230 ? 8.551 6.876 -12.563 1.00 97.81 230 LEU A O 1
ATOM 1769 N N . TYR A 1 231 ? 7.218 5.663 -11.224 1.00 98.06 231 TYR A N 1
ATOM 1770 C CA . TYR A 1 231 ? 7.765 4.364 -11.609 1.00 98.06 231 TYR A CA 1
ATOM 1771 C C . TYR A 1 231 ? 7.668 4.129 -13.122 1.00 98.06 231 TYR A C 1
ATOM 1773 O O . TYR A 1 231 ? 8.654 3.758 -13.760 1.00 98.06 231 TYR A O 1
ATOM 1781 N N . ALA A 1 232 ? 6.502 4.398 -13.714 1.00 97.94 232 ALA A N 1
ATOM 1782 C CA . ALA A 1 232 ? 6.266 4.230 -15.143 1.00 97.94 232 ALA A CA 1
ATOM 1783 C C . ALA A 1 232 ? 7.127 5.173 -16.002 1.00 97.94 232 ALA A C 1
ATOM 1785 O O . ALA A 1 232 ? 7.627 4.761 -17.047 1.00 97.94 232 ALA A O 1
ATOM 1786 N N . THR A 1 233 ? 7.353 6.407 -15.538 1.00 97.06 233 THR A N 1
ATOM 1787 C CA . THR A 1 233 ? 8.258 7.385 -16.171 1.00 97.06 233 THR A CA 1
ATOM 1788 C C . THR A 1 233 ? 9.703 6.905 -16.137 1.00 97.06 233 THR A C 1
ATOM 1790 O O . THR A 1 233 ? 10.394 6.961 -17.150 1.00 97.06 233 THR A O 1
ATOM 1793 N N . LEU A 1 234 ? 10.162 6.380 -14.999 1.00 95.38 234 LEU A N 1
ATOM 1794 C CA . LEU A 1 234 ? 11.535 5.898 -14.851 1.00 95.38 234 LEU A CA 1
ATOM 1795 C C . LEU A 1 234 ? 11.802 4.626 -15.668 1.00 95.38 234 LEU A C 1
ATOM 1797 O O . LEU A 1 234 ? 12.890 4.483 -16.212 1.00 95.38 234 LEU A O 1
ATOM 1801 N N . THR A 1 235 ? 10.821 3.729 -15.782 1.00 96.50 235 THR A N 1
ATOM 1802 C CA . THR A 1 235 ? 10.964 2.421 -16.455 1.00 96.50 235 THR A CA 1
ATOM 1803 C C . THR A 1 235 ? 10.487 2.396 -17.905 1.00 96.50 235 THR A C 1
ATOM 1805 O O . THR A 1 235 ? 10.614 1.370 -18.565 1.00 96.50 235 THR A O 1
ATOM 1808 N N . HIS A 1 236 ? 9.918 3.500 -18.404 1.00 96.06 236 HIS A N 1
ATOM 1809 C CA . HIS A 1 236 ? 9.255 3.569 -19.714 1.00 96.06 236 HIS A CA 1
ATOM 1810 C C . HIS A 1 236 ? 8.154 2.506 -19.879 1.00 96.06 236 HIS A C 1
ATOM 1812 O O . HIS A 1 236 ? 7.982 1.938 -20.954 1.00 96.06 236 HIS A O 1
ATOM 1818 N N . ALA A 1 237 ? 7.375 2.253 -18.820 1.00 96.00 237 ALA A N 1
ATOM 1819 C CA . ALA A 1 237 ? 6.388 1.166 -18.782 1.00 96.00 237 ALA A CA 1
ATOM 1820 C C . ALA A 1 237 ? 5.336 1.224 -19.912 1.00 96.00 237 ALA A C 1
ATOM 1822 O O . ALA A 1 237 ? 4.776 0.198 -20.287 1.00 96.00 237 ALA A O 1
ATOM 1823 N N . GLN A 1 238 ? 5.053 2.419 -20.447 1.00 97.31 238 GLN A N 1
ATOM 1824 C CA . GLN A 1 238 ? 4.221 2.626 -21.639 1.00 97.31 238 GLN A CA 1
ATOM 1825 C C . GLN A 1 238 ? 4.842 3.738 -22.508 1.00 97.31 238 GLN A C 1
ATOM 1827 O O . GLN A 1 238 ? 5.540 4.603 -21.965 1.00 97.31 238 GLN A O 1
ATOM 1832 N N . PRO A 1 239 ? 4.542 3.805 -23.823 1.00 96.19 239 PRO A N 1
ATOM 1833 C CA . PRO A 1 239 ? 5.126 4.805 -24.727 1.00 96.19 239 PRO A CA 1
ATOM 1834 C C . PRO A 1 239 ? 4.935 6.260 -24.271 1.00 96.19 239 PRO A C 1
ATOM 1836 O O . PRO A 1 239 ? 5.853 7.071 -24.368 1.00 96.19 239 PRO A O 1
ATOM 1839 N N . PHE A 1 240 ? 3.767 6.585 -23.701 1.00 97.31 240 PHE A N 1
ATOM 1840 C CA . PHE A 1 240 ? 3.485 7.912 -23.140 1.00 97.31 240 PHE A CA 1
ATOM 1841 C C . PHE A 1 240 ? 4.527 8.339 -22.093 1.00 97.31 240 PHE A C 1
ATOM 1843 O O . PHE A 1 240 ? 5.014 9.468 -22.115 1.00 97.31 240 PHE A O 1
ATOM 1850 N N . TRP A 1 241 ? 4.899 7.425 -21.196 1.00 96.56 241 TRP A N 1
ATOM 1851 C CA . TRP A 1 241 ? 5.824 7.703 -20.101 1.00 96.56 241 TRP A CA 1
ATOM 1852 C C . TRP A 1 241 ? 7.265 7.883 -20.579 1.00 96.56 241 TRP A C 1
ATOM 1854 O O . TRP A 1 241 ? 7.987 8.699 -20.014 1.00 96.56 241 TRP A O 1
ATOM 1864 N N . ALA A 1 242 ? 7.665 7.190 -21.649 1.00 94.44 242 ALA A N 1
ATOM 1865 C CA . ALA A 1 242 ? 8.961 7.403 -22.291 1.00 94.44 242 ALA A CA 1
ATOM 1866 C C . ALA A 1 242 ? 9.071 8.823 -22.871 1.00 94.44 242 ALA A C 1
ATOM 1868 O O . ALA A 1 242 ? 10.053 9.528 -22.628 1.00 94.44 242 ALA A O 1
ATOM 1869 N N . HIS A 1 243 ? 8.026 9.284 -23.569 1.00 95.06 243 HIS A N 1
ATOM 1870 C CA . HIS A 1 243 ? 7.965 10.656 -24.078 1.00 95.06 243 HIS A CA 1
ATOM 1871 C C . HIS A 1 243 ? 7.951 11.689 -22.951 1.00 95.06 243 HIS A C 1
ATOM 1873 O O . HIS A 1 243 ? 8.668 12.686 -23.030 1.00 95.06 243 HIS A O 1
ATOM 1879 N N . LEU A 1 244 ? 7.191 11.441 -21.879 1.00 94.88 244 LEU A N 1
ATOM 1880 C CA . LEU A 1 244 ? 7.186 12.318 -20.711 1.00 94.88 244 LEU A CA 1
ATOM 1881 C C . LEU A 1 244 ? 8.576 12.400 -20.066 1.00 94.88 244 LEU A C 1
ATOM 1883 O O . LEU A 1 244 ? 9.023 13.497 -19.744 1.00 94.88 244 LEU A O 1
ATOM 1887 N N . HIS A 1 245 ? 9.282 11.275 -19.921 1.00 91.81 245 HIS A N 1
ATOM 1888 C CA . HIS A 1 245 ? 10.636 11.250 -19.366 1.00 91.81 245 HIS A CA 1
ATOM 1889 C C . HIS A 1 245 ? 11.606 12.077 -20.225 1.00 91.81 245 HIS A C 1
ATOM 1891 O O . HIS A 1 245 ? 12.343 12.903 -19.687 1.00 91.81 245 HIS A O 1
ATOM 1897 N N . ALA A 1 246 ? 11.552 11.937 -21.553 1.00 91.38 246 ALA A N 1
ATOM 1898 C CA . ALA A 1 246 ? 12.362 12.739 -22.471 1.00 91.38 246 ALA A CA 1
ATOM 1899 C C . ALA A 1 246 ? 12.046 14.244 -22.375 1.00 91.38 246 ALA A C 1
ATOM 1901 O O . ALA A 1 246 ? 12.963 15.066 -22.317 1.00 91.38 246 ALA A O 1
ATOM 1902 N N . LEU A 1 247 ? 10.762 14.615 -22.290 1.00 91.38 247 LEU A N 1
ATOM 1903 C CA . LEU A 1 247 ? 10.342 16.008 -22.116 1.00 91.38 247 LEU A CA 1
ATOM 1904 C C . LEU A 1 247 ? 10.833 16.586 -20.786 1.00 91.38 247 LEU A C 1
ATOM 1906 O O . LEU A 1 247 ? 11.430 17.661 -20.781 1.00 91.38 247 LEU A O 1
ATOM 1910 N N . LEU A 1 248 ? 10.648 15.867 -19.675 1.00 90.69 248 LEU A N 1
ATOM 1911 C CA . LEU A 1 248 ? 11.127 16.295 -18.360 1.00 90.69 248 LEU A CA 1
ATOM 1912 C C . LEU A 1 248 ? 12.650 16.462 -18.357 1.00 90.69 248 LEU A C 1
ATOM 1914 O O . LEU A 1 248 ? 13.148 17.480 -17.884 1.00 90.69 248 LEU A O 1
ATOM 1918 N N . PHE A 1 249 ? 13.387 15.518 -18.946 1.00 87.00 249 PHE A N 1
ATOM 1919 C CA . PHE A 1 249 ? 14.838 15.626 -19.081 1.00 87.00 249 PHE A CA 1
ATOM 1920 C C . PHE A 1 249 ? 15.243 16.872 -19.881 1.00 87.00 249 PHE A C 1
ATOM 1922 O O . PHE A 1 249 ? 16.067 17.659 -19.417 1.00 87.00 249 PHE A O 1
ATOM 1929 N N . SER A 1 250 ? 14.615 17.108 -21.039 1.00 87.12 250 SER A N 1
ATOM 1930 C CA . SER A 1 250 ? 14.887 18.293 -21.863 1.00 87.12 250 SER A CA 1
ATOM 1931 C C . SER A 1 250 ? 14.564 19.607 -21.140 1.00 87.12 250 SER A C 1
ATOM 1933 O O . SER A 1 250 ? 15.296 20.582 -21.285 1.00 87.12 250 SER A O 1
ATOM 1935 N N . PHE A 1 251 ? 13.517 19.618 -20.309 1.00 88.00 251 PHE A N 1
ATOM 1936 C CA . PHE A 1 251 ? 13.089 20.785 -19.540 1.00 88.00 251 PHE A CA 1
ATOM 1937 C C . PHE A 1 251 ? 14.027 21.095 -18.365 1.00 88.00 251 PHE A C 1
ATOM 1939 O O . PHE A 1 251 ? 14.319 22.258 -18.097 1.00 88.00 251 PHE A O 1
ATOM 1946 N N . PHE A 1 252 ? 14.523 20.068 -17.667 1.00 86.50 252 PHE A N 1
ATOM 1947 C CA . PHE A 1 252 ? 15.406 20.231 -16.506 1.00 86.50 252 PHE A CA 1
ATOM 1948 C C . PHE A 1 252 ? 16.893 20.351 -16.865 1.00 86.50 252 PHE A C 1
ATOM 1950 O O . PHE A 1 252 ? 17.686 20.811 -16.039 1.00 86.50 252 PHE A O 1
ATOM 1957 N N . SER A 1 253 ? 17.282 19.978 -18.085 1.00 83.56 253 SER A N 1
ATOM 1958 C CA . SER A 1 253 ? 18.673 20.043 -18.542 1.00 83.56 253 SER A CA 1
ATOM 1959 C C . SER A 1 253 ? 19.284 21.457 -18.490 1.00 83.56 253 SER A C 1
ATOM 1961 O O . SER A 1 253 ? 20.352 21.600 -17.889 1.00 83.56 253 SER A O 1
ATOM 1963 N N . PRO A 1 254 ? 18.605 22.533 -18.948 1.00 86.88 254 PRO A N 1
ATOM 1964 C CA . PRO A 1 254 ? 19.123 23.902 -18.842 1.00 86.88 254 PRO A CA 1
ATOM 1965 C C . PRO A 1 254 ? 19.352 24.387 -17.405 1.00 86.88 254 PRO A C 1
ATOM 1967 O O . PRO A 1 254 ? 20.166 25.276 -17.177 1.00 86.88 254 PRO A O 1
ATOM 1970 N N . LEU A 1 255 ? 18.648 23.809 -16.426 1.00 85.25 255 LEU A N 1
ATOM 1971 C CA . LEU A 1 255 ? 18.781 24.163 -15.009 1.00 85.25 255 LEU A CA 1
ATOM 1972 C C . LEU A 1 255 ? 19.969 23.462 -14.330 1.00 85.25 255 LEU A C 1
ATOM 1974 O O . LEU A 1 255 ? 20.147 23.597 -13.122 1.00 85.25 255 LEU A O 1
ATOM 1978 N N . GLY A 1 256 ? 20.757 22.674 -15.072 1.00 76.50 256 GLY A N 1
ATOM 1979 C CA . GLY A 1 256 ? 21.831 21.860 -14.502 1.00 76.50 256 GLY A CA 1
ATOM 1980 C C . GLY A 1 256 ? 21.315 20.724 -13.613 1.00 76.50 256 GLY A C 1
ATOM 1981 O O . GLY A 1 256 ? 22.084 20.149 -12.848 1.00 76.50 256 GLY A O 1
ATOM 1982 N N . LEU A 1 257 ? 20.021 20.393 -13.710 1.00 75.00 257 LEU A N 1
ATOM 1983 C CA . LEU A 1 257 ? 19.374 19.309 -12.966 1.00 75.00 257 LEU A CA 1
ATOM 1984 C C . LEU A 1 257 ? 19.317 17.999 -13.768 1.00 75.00 257 LEU A C 1
ATOM 1986 O O . LEU A 1 257 ? 18.929 16.971 -13.221 1.00 75.00 257 LEU A O 1
ATOM 1990 N N . ALA A 1 258 ? 19.771 18.001 -15.027 1.00 64.12 258 ALA A N 1
ATOM 1991 C CA . ALA A 1 258 ? 19.980 16.784 -15.818 1.00 64.12 258 ALA A CA 1
ATOM 1992 C C . ALA A 1 258 ? 20.812 15.687 -15.113 1.00 64.12 258 ALA A C 1
ATOM 1994 O O . ALA A 1 258 ? 20.467 14.521 -15.271 1.00 64.12 258 ALA A O 1
ATOM 1995 N N . PRO A 1 259 ? 21.835 15.979 -14.282 1.00 58.44 259 PRO A N 1
ATOM 1996 C CA . PRO A 1 259 ? 22.565 14.940 -13.549 1.00 58.44 259 PRO A CA 1
ATOM 1997 C C . PRO A 1 259 ? 21.718 14.176 -12.517 1.00 58.44 259 PRO A C 1
ATOM 1999 O O . PRO A 1 259 ? 22.166 13.151 -12.007 1.00 58.44 259 PRO A O 1
ATOM 2002 N N . LEU A 1 260 ? 20.516 14.668 -12.175 1.00 56.16 260 LEU A N 1
ATOM 2003 C CA . LEU A 1 260 ? 19.570 13.951 -11.312 1.00 56.16 260 LEU A CA 1
ATOM 2004 C C . LEU A 1 260 ? 18.820 12.841 -12.056 1.00 56.16 260 LEU A C 1
ATOM 2006 O O . LEU A 1 260 ? 18.311 11.927 -11.408 1.00 56.16 260 LEU A O 1
ATOM 2010 N N . SER A 1 261 ? 18.769 12.877 -13.392 1.00 55.06 261 SER A N 1
ATOM 2011 C CA . SER A 1 261 ? 18.451 11.679 -14.164 1.00 55.06 261 SER A CA 1
ATOM 2012 C C . SER A 1 261 ? 19.726 10.850 -14.243 1.00 55.06 261 SER A C 1
ATOM 2014 O O . SER A 1 261 ? 20.758 11.338 -14.702 1.00 55.06 261 SER A O 1
ATOM 2016 N N . PHE A 1 262 ? 19.675 9.642 -13.696 1.00 56.41 262 PHE A N 1
ATOM 2017 C CA . PHE A 1 262 ? 20.826 8.771 -13.499 1.00 56.41 262 PHE A CA 1
ATOM 2018 C C . PHE A 1 262 ? 21.726 8.724 -14.745 1.00 56.41 262 PHE A C 1
ATOM 2020 O O . PHE A 1 262 ? 21.209 8.519 -15.846 1.00 56.41 262 PHE A O 1
ATOM 2027 N N . PRO A 1 263 ? 23.054 8.917 -14.600 1.00 51.00 263 PRO A N 1
ATOM 2028 C CA . PRO A 1 263 ? 23.969 8.797 -15.723 1.00 51.00 263 PRO A CA 1
ATOM 2029 C C . PRO A 1 263 ? 23.815 7.389 -16.283 1.00 51.00 263 PRO A C 1
ATOM 2031 O O . PRO A 1 263 ? 24.031 6.411 -15.565 1.00 51.00 263 PRO A O 1
ATOM 2034 N N . SER A 1 264 ? 23.372 7.306 -17.537 1.00 50.62 264 SER A N 1
ATOM 2035 C CA . SER A 1 264 ? 23.166 6.038 -18.224 1.00 50.62 264 SER A CA 1
ATOM 2036 C C . SER A 1 264 ? 24.423 5.191 -18.051 1.00 50.62 264 SER A C 1
ATOM 2038 O O . SER A 1 264 ? 25.536 5.637 -18.350 1.00 50.62 264 SER A O 1
ATOM 2040 N N . ALA A 1 265 ? 24.263 4.019 -17.440 1.00 45.41 265 ALA A N 1
ATOM 2041 C CA . ALA A 1 265 ? 25.378 3.154 -17.120 1.00 45.41 265 ALA A CA 1
ATOM 2042 C C . ALA A 1 265 ? 25.995 2.668 -18.436 1.00 45.41 265 ALA A C 1
ATOM 2044 O O . ALA A 1 265 ? 25.448 1.788 -19.090 1.00 45.41 265 ALA A O 1
ATOM 2045 N N . LYS A 1 266 ? 27.161 3.247 -18.743 1.00 46.66 266 LYS A N 1
ATOM 2046 C CA . LYS A 1 266 ? 28.032 3.070 -19.914 1.00 46.66 266 LYS A CA 1
ATOM 2047 C C . LYS A 1 266 ? 27.724 4.009 -21.089 1.00 46.66 266 LYS A C 1
ATOM 2049 O O . LYS A 1 266 ? 26.659 3.918 -21.696 1.00 46.66 266 LYS A O 1
ATOM 2054 N N . PRO A 1 267 ? 28.693 4.860 -21.482 1.00 45.31 267 PRO A N 1
ATOM 2055 C CA . PRO A 1 267 ? 28.741 5.385 -22.834 1.00 45.31 267 PRO A CA 1
ATOM 2056 C C . PRO A 1 267 ? 29.136 4.220 -23.746 1.00 45.31 267 PRO A C 1
ATOM 2058 O O . PRO A 1 267 ? 30.304 4.053 -24.092 1.00 45.31 267 PRO A O 1
ATOM 2061 N N . ASP A 1 268 ? 28.179 3.359 -24.083 1.00 50.94 268 ASP A N 1
ATOM 2062 C CA . ASP A 1 268 ? 28.377 2.460 -25.209 1.00 50.94 268 ASP A CA 1
ATOM 2063 C C . ASP A 1 268 ? 28.549 3.358 -26.441 1.00 50.94 268 ASP A C 1
ATOM 2065 O O . ASP A 1 268 ? 27.710 4.211 -26.748 1.00 50.94 268 ASP A O 1
ATOM 2069 N N . ALA A 1 269 ? 29.719 3.246 -27.069 1.00 46.34 269 ALA A N 1
ATOM 2070 C CA . ALA A 1 269 ? 30.148 4.070 -28.188 1.00 46.34 269 ALA A CA 1
ATOM 2071 C C . ALA A 1 269 ? 29.134 3.957 -29.339 1.00 46.34 269 ALA A C 1
ATOM 2073 O O . ALA A 1 269 ? 29.157 2.995 -30.102 1.00 46.34 269 ALA A O 1
ATOM 2074 N N . GLY A 1 270 ? 28.210 4.916 -29.433 1.00 55.25 270 GLY A N 1
ATOM 2075 C CA . GLY A 1 270 ? 27.140 4.920 -30.434 1.00 55.25 270 GLY A CA 1
ATOM 2076 C C . GLY A 1 270 ? 25.785 5.440 -29.950 1.00 55.25 270 GLY A C 1
ATOM 2077 O O . GLY A 1 270 ? 24.903 5.648 -30.781 1.00 55.25 270 GLY A O 1
ATOM 2078 N N . VAL A 1 271 ? 25.595 5.682 -28.646 1.00 52.94 271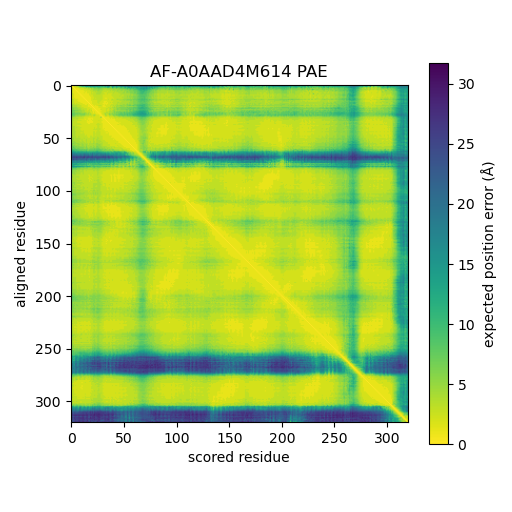 VAL A N 1
ATOM 2079 C CA . VAL A 1 271 ? 24.364 6.324 -28.158 1.00 52.94 271 VAL A CA 1
ATOM 2080 C C . VAL A 1 271 ? 24.340 7.780 -28.624 1.00 52.94 271 VAL A C 1
ATOM 2082 O O . VAL A 1 271 ? 25.162 8.594 -28.211 1.00 52.94 271 VAL A O 1
ATOM 2085 N N . VAL A 1 272 ? 23.393 8.088 -29.511 1.00 55.72 272 VAL A N 1
ATOM 2086 C CA . VAL A 1 272 ? 23.082 9.448 -29.963 1.00 55.72 272 VAL A CA 1
ATOM 2087 C C . VAL A 1 272 ? 22.823 10.322 -28.732 1.00 55.72 272 VAL A C 1
ATOM 2089 O O . VAL A 1 272 ? 21.955 9.995 -27.918 1.00 55.72 272 VAL A O 1
ATOM 2092 N N . GLU A 1 273 ? 23.580 11.414 -28.584 1.00 54.88 273 GLU A N 1
ATOM 2093 C CA . GLU A 1 273 ? 23.345 12.432 -27.553 1.00 54.88 273 GLU A CA 1
ATOM 2094 C C . GLU A 1 273 ? 21.853 12.809 -27.531 1.00 54.88 273 GLU A C 1
ATOM 2096 O O . GLU A 1 273 ? 21.312 13.294 -28.523 1.00 54.88 273 GLU A O 1
ATOM 2101 N N . GLY A 1 274 ? 21.175 12.554 -26.406 1.00 60.44 274 GLY A N 1
ATOM 2102 C CA . GLY A 1 274 ? 19.777 12.950 -26.191 1.00 60.44 274 GLY A CA 1
ATOM 2103 C C . GLY A 1 274 ? 18.760 11.820 -25.997 1.00 60.44 274 GLY A C 1
ATOM 2104 O O . GLY A 1 274 ? 17.608 12.118 -25.682 1.00 60.44 274 GLY A O 1
ATOM 2105 N N . VAL A 1 275 ? 19.136 10.540 -26.122 1.00 72.00 275 VAL A N 1
ATOM 2106 C CA . VAL A 1 275 ? 18.217 9.426 -25.809 1.00 72.00 275 VAL A CA 1
ATOM 2107 C C . VAL A 1 275 ? 18.275 9.088 -24.316 1.00 72.00 275 VAL A C 1
ATOM 2109 O O . VAL A 1 275 ? 19.269 8.561 -23.821 1.00 72.00 275 VAL A O 1
ATOM 2112 N N . VAL A 1 276 ? 17.195 9.387 -23.589 1.00 83.00 276 VAL A N 1
ATOM 2113 C CA . VAL A 1 276 ? 17.043 9.020 -22.172 1.00 83.00 276 VAL A CA 1
ATOM 2114 C C . VAL A 1 276 ? 16.808 7.513 -22.063 1.00 83.00 276 VAL A C 1
ATOM 2116 O O . VAL A 1 276 ? 15.882 6.992 -22.680 1.00 83.00 276 VAL A O 1
ATOM 2119 N N . VAL A 1 277 ? 17.628 6.815 -21.278 1.00 87.31 277 VAL A N 1
ATOM 2120 C CA . VAL A 1 277 ? 17.550 5.356 -21.100 1.00 87.31 277 VAL A CA 1
ATOM 2121 C C . VAL A 1 277 ? 16.640 5.016 -19.909 1.00 87.31 277 VAL A C 1
ATOM 2123 O O . VAL A 1 277 ? 16.721 5.695 -18.881 1.00 87.31 277 VAL A O 1
ATOM 2126 N N . PRO A 1 278 ? 15.763 3.996 -20.013 1.00 91.75 278 PRO A N 1
ATOM 2127 C CA . PRO A 1 278 ? 14.951 3.552 -18.885 1.00 91.75 278 PRO A CA 1
ATOM 2128 C C . PRO A 1 278 ? 15.818 2.981 -17.759 1.00 91.75 278 PRO A C 1
ATOM 2130 O O . PRO A 1 278 ? 16.816 2.302 -17.994 1.00 91.75 278 PRO A O 1
ATOM 2133 N N . LEU A 1 279 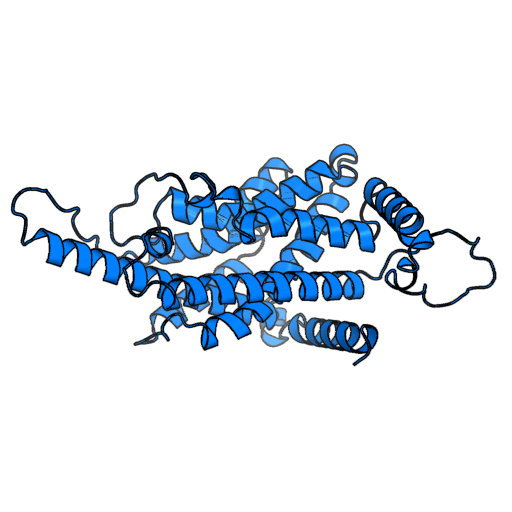? 15.402 3.218 -16.518 1.00 91.56 279 LEU A N 1
ATOM 2134 C CA . LEU A 1 279 ? 15.996 2.585 -15.347 1.00 91.56 279 LEU A CA 1
ATOM 2135 C C . LEU A 1 279 ? 15.569 1.121 -15.241 1.00 91.56 279 LEU A C 1
ATOM 2137 O O . LEU A 1 279 ? 14.451 0.749 -15.606 1.00 91.56 279 LEU A O 1
ATOM 2141 N N . ASN A 1 280 ? 16.423 0.310 -14.612 1.00 93.62 280 ASN A N 1
ATOM 2142 C CA . ASN A 1 280 ? 16.026 -1.022 -14.174 1.00 93.62 280 ASN A CA 1
ATOM 2143 C C . ASN A 1 280 ? 14.849 -0.925 -13.192 1.00 93.62 280 ASN A C 1
ATOM 2145 O O . ASN A 1 280 ? 14.783 -0.024 -12.351 1.00 93.62 280 ASN A O 1
ATOM 2149 N N . ALA A 1 281 ? 13.949 -1.909 -13.240 1.00 94.50 281 ALA A N 1
ATOM 2150 C CA . ALA A 1 281 ? 12.760 -1.953 -12.390 1.00 94.50 281 ALA A CA 1
ATOM 2151 C C . ALA A 1 281 ? 13.080 -1.855 -10.885 1.00 94.50 281 ALA A C 1
ATOM 2153 O O . ALA A 1 281 ? 12.351 -1.193 -10.145 1.00 94.50 281 ALA A O 1
ATOM 2154 N N . ASN A 1 282 ? 14.167 -2.484 -10.428 1.00 94.56 282 ASN A N 1
ATOM 2155 C CA . ASN A 1 282 ? 14.572 -2.453 -9.020 1.00 94.56 282 ASN A CA 1
ATOM 2156 C C . ASN A 1 282 ? 15.080 -1.068 -8.591 1.00 94.56 282 ASN A C 1
ATOM 2158 O O . ASN A 1 282 ? 14.683 -0.582 -7.531 1.00 94.56 282 ASN A O 1
ATOM 2162 N N . ASP A 1 283 ? 15.868 -0.397 -9.433 1.00 93.88 283 ASP A N 1
ATOM 2163 C CA . ASP A 1 283 ? 16.371 0.955 -9.160 1.00 93.88 283 ASP A CA 1
ATOM 2164 C C . ASP A 1 283 ? 15.216 1.966 -9.123 1.00 93.88 283 ASP A C 1
ATOM 2166 O O . ASP A 1 283 ? 15.092 2.759 -8.187 1.00 93.88 283 ASP A O 1
ATOM 2170 N N . ALA A 1 284 ? 14.298 1.884 -10.094 1.00 95.31 284 ALA A N 1
ATOM 2171 C CA . ALA A 1 284 ? 13.099 2.718 -10.127 1.00 95.31 284 ALA A CA 1
ATOM 2172 C C . ALA A 1 284 ? 12.207 2.497 -8.891 1.00 95.31 284 ALA A C 1
ATOM 2174 O O . ALA A 1 284 ? 11.708 3.461 -8.302 1.00 95.31 284 ALA A O 1
ATOM 2175 N N . ARG A 1 285 ? 12.039 1.243 -8.445 1.00 96.06 285 ARG A N 1
ATOM 2176 C CA . ARG A 1 285 ? 11.301 0.918 -7.213 1.00 96.06 285 ARG A CA 1
ATOM 2177 C C . ARG A 1 285 ? 11.986 1.501 -5.978 1.00 96.06 285 ARG A C 1
ATOM 2179 O O . ARG A 1 285 ? 11.305 2.057 -5.120 1.00 96.06 285 ARG A O 1
ATOM 2186 N N . ALA A 1 286 ? 13.312 1.419 -5.888 1.00 95.94 286 ALA A N 1
ATOM 2187 C CA . ALA A 1 286 ? 14.064 1.990 -4.774 1.00 95.94 286 ALA A CA 1
ATOM 2188 C C . ALA A 1 286 ? 13.889 3.516 -4.680 1.00 95.94 286 ALA A C 1
ATOM 2190 O O . ALA A 1 286 ? 13.681 4.047 -3.588 1.00 95.94 286 ALA A O 1
ATOM 2191 N N . VAL A 1 287 ? 13.862 4.220 -5.817 1.00 95.44 287 VAL A N 1
ATOM 2192 C CA . VAL A 1 287 ? 13.517 5.652 -5.862 1.00 95.44 287 VAL A CA 1
ATOM 2193 C C . VAL A 1 287 ? 12.089 5.897 -5.363 1.00 95.44 287 VAL A C 1
ATOM 2195 O O . VAL A 1 287 ? 11.865 6.779 -4.533 1.00 95.44 287 VAL A O 1
ATOM 2198 N N . CYS A 1 288 ? 11.122 5.089 -5.801 1.00 97.31 288 CYS A N 1
ATOM 2199 C CA . CYS A 1 288 ? 9.732 5.193 -5.350 1.00 97.31 288 CYS A CA 1
ATOM 2200 C C . CYS A 1 288 ? 9.590 5.007 -3.831 1.00 97.31 288 CYS A C 1
ATOM 2202 O O . CYS A 1 288 ? 8.819 5.714 -3.185 1.00 97.31 288 CYS A O 1
ATOM 2204 N N . VAL A 1 289 ? 10.374 4.102 -3.246 1.00 96.94 289 VAL A N 1
ATOM 2205 C CA . VAL A 1 289 ? 10.397 3.835 -1.800 1.00 96.94 289 VAL A CA 1
ATOM 2206 C C . VAL A 1 289 ? 10.923 5.023 -1.015 1.00 96.94 289 VAL A C 1
ATOM 2208 O O . VAL A 1 289 ? 10.371 5.343 0.032 1.00 96.94 289 VAL A O 1
ATOM 2211 N N . LEU A 1 290 ? 11.942 5.717 -1.520 1.00 96.44 290 LEU A N 1
ATOM 2212 C CA . LEU A 1 290 ? 12.449 6.934 -0.884 1.00 96.44 290 LEU A CA 1
ATOM 2213 C C . LEU A 1 290 ? 11.409 8.045 -0.853 1.00 96.44 290 LEU A C 1
ATOM 2215 O O . LEU A 1 290 ? 11.225 8.700 0.177 1.00 96.44 290 LEU A O 1
ATOM 2219 N N . VAL A 1 291 ? 10.711 8.235 -1.972 1.00 97.12 291 VAL A N 1
ATOM 2220 C CA . VAL A 1 291 ? 9.625 9.211 -2.080 1.00 97.12 291 VAL A CA 1
ATOM 2221 C C . VAL A 1 291 ? 8.497 8.844 -1.116 1.00 97.12 291 VAL A C 1
ATOM 2223 O O . VAL A 1 291 ? 8.091 9.680 -0.311 1.00 97.12 291 VAL A O 1
ATOM 2226 N N . LEU A 1 292 ? 8.042 7.587 -1.125 1.00 97.69 292 LEU A N 1
ATOM 2227 C CA . LEU A 1 292 ? 7.002 7.099 -0.215 1.00 97.69 292 LEU A CA 1
ATOM 2228 C C . LEU A 1 292 ? 7.402 7.230 1.256 1.00 97.69 292 LEU A C 1
ATOM 2230 O O . LEU A 1 292 ? 6.624 7.741 2.054 1.00 97.69 292 LEU A O 1
ATOM 2234 N N . SER A 1 293 ? 8.616 6.816 1.618 1.00 96.88 293 SER A N 1
ATOM 2235 C CA . SER A 1 293 ? 9.110 6.866 2.996 1.00 96.88 293 SER A CA 1
ATOM 2236 C C . SER A 1 293 ? 9.163 8.303 3.503 1.00 96.88 293 SER A C 1
ATOM 2238 O O . SER A 1 293 ? 8.735 8.580 4.623 1.00 96.88 293 SER A O 1
ATOM 2240 N N . THR A 1 294 ? 9.586 9.238 2.650 1.00 97.00 294 THR A N 1
ATOM 2241 C CA . THR A 1 294 ? 9.604 10.668 2.966 1.00 97.00 294 THR A CA 1
ATOM 2242 C C . THR A 1 294 ? 8.184 11.206 3.153 1.00 97.00 294 THR A C 1
ATOM 2244 O O . THR A 1 294 ? 7.892 11.839 4.168 1.00 97.00 294 THR A O 1
ATOM 2247 N N . LEU A 1 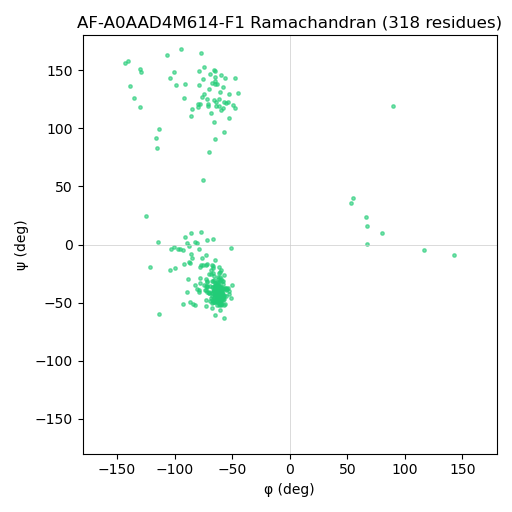295 ? 7.271 10.924 2.217 1.00 97.44 295 LEU A N 1
ATOM 2248 C CA . LEU A 1 295 ? 5.878 11.376 2.286 1.00 97.44 295 LEU A CA 1
ATOM 2249 C C . LEU A 1 295 ? 5.139 10.806 3.505 1.00 97.44 295 LEU A C 1
ATOM 2251 O O . LEU A 1 295 ? 4.407 11.538 4.176 1.00 97.44 295 LEU A O 1
ATOM 2255 N N . PHE A 1 296 ? 5.353 9.533 3.836 1.00 96.75 296 PHE A N 1
ATOM 2256 C CA . PHE A 1 296 ? 4.737 8.898 5.000 1.00 96.75 296 PHE A CA 1
ATOM 2257 C C . PHE A 1 296 ? 5.358 9.333 6.320 1.00 96.75 296 PHE A C 1
ATOM 2259 O O . PHE A 1 296 ? 4.615 9.530 7.280 1.00 96.75 296 PHE A O 1
ATOM 2266 N N . SER A 1 297 ? 6.666 9.581 6.359 1.00 96.44 297 SER A N 1
ATOM 2267 C CA . SER A 1 297 ? 7.318 10.179 7.527 1.00 96.44 297 SER A CA 1
ATOM 2268 C C . SER A 1 297 ? 6.778 11.585 7.788 1.00 96.44 297 SER A C 1
ATOM 2270 O O . SER A 1 297 ? 6.400 11.905 8.912 1.00 96.44 297 SER A O 1
ATOM 2272 N N . LEU A 1 298 ? 6.653 12.418 6.748 1.00 95.94 298 LEU A N 1
ATOM 2273 C CA . LEU A 1 298 ? 6.068 13.757 6.866 1.00 95.94 298 LEU A CA 1
ATOM 2274 C C . LEU A 1 298 ? 4.603 13.706 7.313 1.00 95.94 298 LEU A C 1
ATOM 2276 O O . LEU A 1 298 ? 4.191 14.516 8.144 1.00 95.94 298 LEU A O 1
ATOM 2280 N N . ARG A 1 299 ? 3.817 12.749 6.800 1.00 94.00 299 ARG A N 1
ATOM 2281 C CA . ARG A 1 299 ? 2.443 12.498 7.261 1.00 94.00 299 ARG A CA 1
ATOM 2282 C C . ARG A 1 299 ? 2.419 12.128 8.745 1.00 94.00 299 ARG A C 1
ATOM 2284 O O . ARG A 1 299 ? 1.625 12.709 9.482 1.00 94.00 299 ARG A O 1
ATOM 2291 N N . ALA A 1 300 ? 3.284 11.214 9.184 1.00 93.12 300 ALA A N 1
ATOM 2292 C CA . ALA A 1 300 ? 3.378 10.802 10.582 1.00 93.12 300 ALA A CA 1
ATOM 2293 C C . ALA A 1 300 ? 3.736 11.997 11.479 1.00 93.12 300 ALA A C 1
ATOM 2295 O O . ALA A 1 300 ? 3.000 12.303 12.414 1.00 93.12 300 ALA A O 1
ATOM 2296 N N . VAL A 1 301 ? 4.786 12.750 11.134 1.00 94.75 301 VAL A N 1
ATOM 2297 C CA . VAL A 1 301 ? 5.193 13.955 11.876 1.00 94.75 301 VAL A CA 1
ATOM 2298 C C . VAL A 1 301 ? 4.041 14.952 11.972 1.00 94.75 301 VAL A C 1
ATOM 2300 O O . VAL A 1 301 ? 3.689 15.352 13.075 1.00 94.75 301 VAL A O 1
ATOM 2303 N N . ARG A 1 302 ? 3.388 15.302 10.856 1.00 92.00 302 ARG A N 1
ATOM 2304 C CA . ARG A 1 302 ? 2.247 16.237 10.867 1.00 92.00 302 ARG A CA 1
ATOM 2305 C C . ARG A 1 302 ? 1.107 15.745 11.755 1.00 92.00 302 ARG A C 1
ATOM 2307 O O . ARG A 1 302 ? 0.578 16.528 12.538 1.00 92.00 302 ARG A O 1
ATOM 2314 N N . SER A 1 303 ? 0.777 14.458 11.667 1.00 88.00 303 SER A N 1
ATOM 2315 C CA . SER A 1 303 ? -0.324 13.859 12.426 1.00 88.00 303 SER A CA 1
ATOM 2316 C C . SER A 1 303 ? -0.103 13.971 13.933 1.00 88.00 303 SER A C 1
ATOM 2318 O O . SER A 1 303 ? -1.047 14.298 14.638 1.00 88.00 303 SER A O 1
ATOM 2320 N N . PHE A 1 304 ? 1.131 13.798 14.425 1.00 88.44 304 PHE A N 1
ATOM 2321 C CA . PHE A 1 304 ? 1.440 13.929 15.857 1.00 88.44 304 PHE A CA 1
ATOM 2322 C C . PHE A 1 304 ? 1.806 15.357 16.289 1.00 88.44 304 PHE A C 1
ATOM 2324 O O . PHE A 1 304 ? 1.500 15.748 17.414 1.00 88.44 304 PHE A O 1
ATOM 2331 N N . SER A 1 305 ? 2.394 16.185 15.422 1.00 86.44 305 SER A N 1
ATOM 2332 C CA . SER A 1 305 ? 2.674 17.594 15.739 1.00 86.44 305 SER A CA 1
ATOM 2333 C C . SER A 1 305 ? 1.392 18.405 15.941 1.00 86.44 305 SER A C 1
ATOM 2335 O O . SER A 1 305 ? 1.336 19.246 16.837 1.00 86.44 305 SER A O 1
ATOM 2337 N N . SER A 1 306 ? 0.335 18.126 15.172 1.00 68.81 306 SER A N 1
ATOM 2338 C CA . SER A 1 306 ? -0.977 18.764 15.354 1.00 68.81 306 SER A CA 1
ATOM 2339 C C . SER A 1 306 ? -1.667 18.389 16.671 1.00 68.81 306 SER A C 1
ATOM 2341 O O . SER A 1 306 ? -2.537 19.134 17.125 1.00 68.81 306 SER A O 1
ATOM 2343 N N . VAL A 1 307 ? -1.275 17.273 17.294 1.00 59.34 307 VAL A N 1
ATOM 2344 C CA . VAL A 1 307 ? -1.752 16.860 18.625 1.00 59.34 307 VAL A CA 1
ATOM 2345 C C . VAL A 1 307 ? -1.031 17.639 19.719 1.00 59.34 307 VAL A C 1
ATOM 2347 O O . VAL A 1 307 ? -1.667 18.099 20.657 1.00 59.34 307 VAL A O 1
ATOM 2350 N N . VAL A 1 308 ? 0.280 17.850 19.575 1.00 56.84 308 VAL A N 1
ATOM 2351 C CA . VAL A 1 308 ? 1.090 18.580 20.567 1.00 56.84 308 VAL A CA 1
ATOM 2352 C C . VAL A 1 308 ? 0.800 20.085 20.553 1.00 56.84 308 VAL A C 1
ATOM 2354 O O . VAL A 1 308 ? 0.785 20.714 21.607 1.00 56.84 308 VAL A O 1
ATOM 2357 N N . ALA A 1 309 ? 0.540 20.672 19.381 1.00 49.97 309 ALA A N 1
ATOM 2358 C CA . ALA A 1 309 ? 0.267 22.108 19.257 1.00 49.97 309 ALA A CA 1
ATOM 2359 C C . ALA A 1 309 ? -1.119 22.527 19.788 1.00 49.97 309 ALA A C 1
ATOM 2361 O O . ALA A 1 309 ? -1.336 23.704 20.062 1.00 49.97 309 ALA A O 1
ATOM 2362 N N . ASN A 1 310 ? -2.046 21.579 19.950 1.00 40.31 310 ASN A N 1
ATOM 2363 C CA . ASN A 1 310 ? -3.408 21.833 20.401 1.00 40.31 310 ASN A CA 1
ATOM 2364 C C . ASN A 1 310 ? -3.643 21.156 21.761 1.00 40.31 310 ASN A C 1
ATOM 2366 O O . ASN A 1 310 ? -4.210 20.070 21.844 1.00 40.31 310 ASN A O 1
ATOM 2370 N N . PHE A 1 311 ? -3.232 21.829 22.840 1.00 41.41 311 PHE A N 1
ATOM 2371 C CA . PHE A 1 311 ? -3.688 21.517 24.205 1.00 41.41 311 PHE A CA 1
ATOM 2372 C C . PHE A 1 311 ? -5.160 21.922 24.452 1.00 41.41 311 PHE A C 1
ATOM 2374 O O . PHE A 1 311 ? -5.678 21.739 25.550 1.00 41.41 311 PHE A O 1
ATOM 2381 N N . GLU A 1 312 ? -5.859 22.417 23.427 1.00 35.78 312 GLU A N 1
ATOM 2382 C CA . GLU A 1 312 ? -7.314 22.305 23.300 1.00 35.78 312 GLU A CA 1
ATOM 2383 C C . GLU A 1 312 ? -7.641 21.137 22.361 1.00 35.78 312 GLU A C 1
ATOM 2385 O O . GLU A 1 312 ? -6.996 21.008 21.324 1.00 35.78 312 GLU A O 1
ATOM 2390 N N . PRO A 1 313 ? -8.638 20.285 22.657 1.00 37.25 313 PRO A N 1
ATOM 2391 C CA . PRO A 1 313 ? -8.946 19.116 21.841 1.00 37.25 313 PRO A CA 1
ATOM 2392 C C . PRO A 1 313 ? -9.427 19.545 20.449 1.00 37.25 313 PRO A C 1
ATOM 2394 O O . PRO A 1 313 ? -10.620 19.758 20.216 1.00 37.25 313 PRO A O 1
ATOM 2397 N N . SER A 1 314 ? -8.491 19.671 19.506 1.00 35.31 314 SER A N 1
ATOM 2398 C CA . SER A 1 314 ? -8.832 20.021 18.136 1.00 35.31 314 SER A CA 1
ATOM 2399 C C . SER A 1 314 ? -9.677 18.893 17.524 1.00 35.31 314 SER A C 1
ATOM 2401 O O . SER A 1 314 ? -9.383 17.706 17.706 1.00 35.31 314 SER A O 1
ATOM 2403 N N . PRO A 1 315 ? -10.732 19.221 16.764 1.00 42.47 315 PRO A N 1
ATOM 2404 C CA . PRO A 1 315 ? -11.627 18.241 16.146 1.00 42.47 315 PRO A CA 1
ATOM 2405 C C . PRO A 1 315 ? -10.962 17.391 15.044 1.00 42.47 315 PRO A C 1
ATOM 2407 O O . PRO A 1 315 ? -11.646 16.602 14.395 1.00 42.47 315 PRO A O 1
ATOM 2410 N N . PHE A 1 316 ? -9.652 17.532 14.820 1.00 40.59 316 PHE A N 1
ATOM 2411 C CA . PHE A 1 316 ? -8.920 16.884 13.733 1.00 40.59 316 PHE A CA 1
ATOM 2412 C C . PHE A 1 316 ? -8.598 15.409 14.009 1.00 40.59 316 PHE A C 1
ATOM 2414 O O . PHE A 1 316 ? -8.685 14.594 13.096 1.00 40.59 316 PHE A O 1
A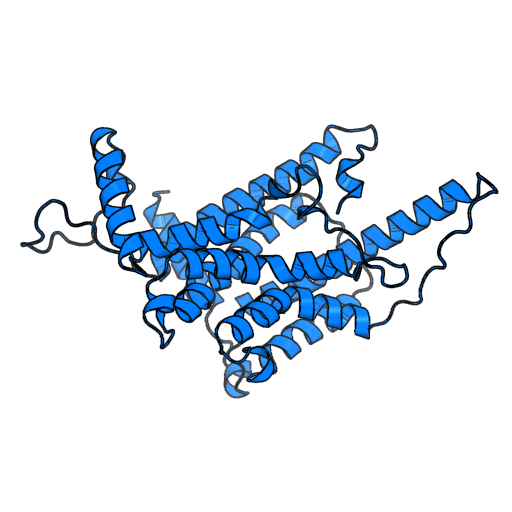TOM 2421 N N . LEU A 1 317 ? -8.359 15.031 15.272 1.00 42.06 317 LEU A N 1
ATOM 2422 C CA . LEU A 1 317 ? -8.283 13.617 15.677 1.00 42.06 317 LEU A CA 1
ATOM 2423 C C . LEU A 1 317 ? -9.653 12.924 15.699 1.00 42.06 317 LEU A C 1
ATOM 2425 O O . LEU A 1 317 ? -9.730 11.712 15.819 1.00 42.06 317 LEU A O 1
ATOM 2429 N N . ARG A 1 318 ? -10.753 13.672 15.544 1.00 42.31 318 ARG A N 1
ATOM 2430 C CA . ARG A 1 318 ? -12.116 13.123 15.526 1.00 42.31 318 ARG A CA 1
ATOM 2431 C C . ARG A 1 318 ? -12.509 12.524 14.162 1.00 42.31 318 ARG A C 1
ATOM 2433 O O . ARG A 1 318 ? -13.662 12.126 13.996 1.00 42.31 318 ARG A O 1
ATOM 2440 N N . ARG A 1 319 ? -11.600 12.543 13.178 1.00 44.38 319 ARG A N 1
ATOM 2441 C CA . ARG A 1 319 ? -11.836 12.118 11.784 1.00 44.38 319 ARG A CA 1
ATOM 2442 C C . ARG A 1 319 ? -11.042 10.880 11.352 1.00 44.38 319 ARG A C 1
ATOM 2444 O O . ARG A 1 319 ? -11.198 10.482 10.201 1.00 44.38 319 ARG A O 1
ATOM 2451 N N . TYR A 1 320 ? -10.263 10.289 12.253 1.00 45.16 320 TYR A N 1
ATOM 2452 C CA . TYR A 1 320 ? -9.608 8.999 12.051 1.00 45.16 320 TYR A CA 1
ATOM 2453 C C . TYR A 1 320 ? -10.068 7.990 13.080 1.00 45.16 320 TYR A C 1
ATOM 2455 O O . TYR A 1 320 ? -10.584 8.421 14.138 1.00 45.16 320 TYR A O 1
#